Protein AF-A0A955IYN4-F1 (afdb_monomer)

Structure (mmCIF, N/CA/C/O backbone):
data_AF-A0A955IYN4-F1
#
_entry.id   AF-A0A955IYN4-F1
#
loop_
_atom_site.group_PDB
_atom_site.id
_atom_site.type_symbol
_atom_site.label_atom_id
_atom_site.label_alt_id
_atom_site.label_comp_id
_atom_site.label_asym_id
_atom_site.label_entity_id
_atom_site.label_seq_id
_atom_site.pdbx_PDB_ins_code
_atom_site.Cartn_x
_atom_site.Cartn_y
_atom_site.Cartn_z
_atom_site.occupancy
_atom_site.B_iso_or_equiv
_atom_site.auth_seq_id
_atom_site.auth_comp_id
_atom_site.auth_asym_id
_atom_site.auth_atom_id
_atom_site.pdbx_PDB_model_num
ATOM 1 N N . MET A 1 1 ? -45.907 -14.344 51.519 1.00 47.16 1 MET A N 1
ATOM 2 C CA . MET A 1 1 ? -44.642 -13.683 51.905 1.00 47.16 1 MET A CA 1
ATOM 3 C C . MET A 1 1 ? -43.500 -14.680 51.756 1.00 47.16 1 MET A C 1
ATOM 5 O O . MET A 1 1 ? -43.377 -15.581 52.572 1.00 47.16 1 MET A O 1
ATOM 9 N N . ARG A 1 2 ? -42.722 -14.576 50.674 1.00 45.28 2 ARG A N 1
ATOM 10 C CA . ARG A 1 2 ? -41.451 -15.288 50.485 1.00 45.28 2 ARG A CA 1
ATOM 11 C C . ARG A 1 2 ? -40.478 -14.285 49.878 1.00 45.28 2 ARG A C 1
ATOM 13 O O . ARG A 1 2 ? -40.666 -13.837 48.755 1.00 45.28 2 ARG A O 1
ATOM 20 N N . THR A 1 3 ? -39.517 -13.886 50.691 1.00 60.28 3 THR A N 1
ATOM 21 C CA . THR A 1 3 ? -38.393 -13.009 50.387 1.00 60.28 3 THR A CA 1
ATOM 22 C C . THR A 1 3 ? -37.284 -13.849 49.740 1.00 60.28 3 THR A C 1
ATOM 24 O O . THR A 1 3 ? -36.645 -14.652 50.413 1.00 60.28 3 THR A O 1
ATOM 27 N N . GLY A 1 4 ? -37.074 -13.717 48.427 1.00 53.84 4 GLY A N 1
ATOM 28 C CA . GLY A 1 4 ? -35.864 -14.199 47.738 1.00 53.84 4 GLY A CA 1
ATOM 29 C C . GLY A 1 4 ? -34.994 -12.981 47.446 1.00 53.84 4 GLY A C 1
ATOM 30 O O . GLY A 1 4 ? -35.378 -12.155 46.632 1.00 53.84 4 GLY A O 1
ATOM 31 N N . LYS A 1 5 ? -34.036 -12.642 48.314 1.00 62.56 5 LYS A N 1
ATOM 32 C CA . LYS A 1 5 ? -32.637 -13.108 48.325 1.00 62.56 5 LYS A CA 1
ATOM 33 C C . LYS A 1 5 ? -31.939 -12.772 47.002 1.00 62.56 5 LYS A C 1
ATOM 35 O O . LYS A 1 5 ? -32.023 -13.527 46.040 1.00 62.56 5 LYS A O 1
ATOM 40 N N . GLY A 1 6 ? -31.313 -11.595 47.011 1.00 55.12 6 GLY A N 1
ATOM 41 C CA . GLY A 1 6 ? -30.610 -10.978 45.896 1.00 55.12 6 GLY A CA 1
ATOM 42 C C . GLY A 1 6 ? -29.514 -11.862 45.316 1.00 55.12 6 GLY A C 1
ATOM 43 O O . GLY A 1 6 ? -28.709 -12.452 46.037 1.00 55.12 6 GLY A O 1
ATOM 44 N N . MET A 1 7 ? -29.520 -11.928 43.990 1.00 50.22 7 MET A N 1
ATOM 45 C CA . MET A 1 7 ? -28.383 -12.304 43.168 1.00 50.22 7 MET A CA 1
ATOM 46 C C . MET A 1 7 ? -27.779 -11.007 42.638 1.00 50.22 7 MET A C 1
ATOM 48 O O . MET A 1 7 ? -27.933 -10.674 41.468 1.00 50.22 7 MET A O 1
ATOM 52 N N . ASP A 1 8 ? -27.092 -10.276 43.512 1.00 58.12 8 ASP A N 1
ATOM 53 C CA . ASP A 1 8 ? -26.106 -9.295 43.071 1.00 58.12 8 ASP A CA 1
ATOM 54 C C . ASP A 1 8 ? -24.864 -10.107 42.696 1.00 58.12 8 ASP A C 1
ATOM 56 O O . ASP A 1 8 ? -23.923 -10.269 43.473 1.00 58.12 8 ASP A O 1
ATOM 60 N N . ALA A 1 9 ? -24.925 -10.746 41.524 1.00 56.25 9 ALA A N 1
ATOM 61 C CA . ALA A 1 9 ? -23.747 -11.295 40.881 1.00 56.25 9 ALA A CA 1
ATOM 62 C C . ALA A 1 9 ? -22.849 -10.094 40.592 1.00 56.25 9 ALA A C 1
ATOM 64 O O . ALA A 1 9 ? -23.112 -9.341 39.657 1.00 56.25 9 ALA A O 1
ATOM 65 N N . GLY A 1 10 ? -21.866 -9.871 41.468 1.00 52.00 10 GLY A N 1
ATOM 66 C CA . GLY A 1 10 ? -20.858 -8.839 41.299 1.00 52.00 10 GLY A CA 1
ATOM 67 C C . GLY A 1 10 ? -20.312 -8.950 39.889 1.00 52.00 10 GLY A C 1
ATOM 68 O O . GLY A 1 10 ? -19.637 -9.929 39.564 1.00 52.00 10 GLY A O 1
ATOM 69 N N . ALA A 1 11 ? -20.680 -7.981 39.049 1.00 57.09 11 ALA A N 1
ATOM 70 C CA . ALA A 1 11 ? -20.080 -7.824 37.744 1.00 57.09 11 ALA A CA 1
ATOM 71 C C . ALA A 1 11 ? -18.567 -7.849 37.976 1.00 57.09 11 ALA A C 1
ATOM 73 O O . ALA A 1 11 ? -18.113 -7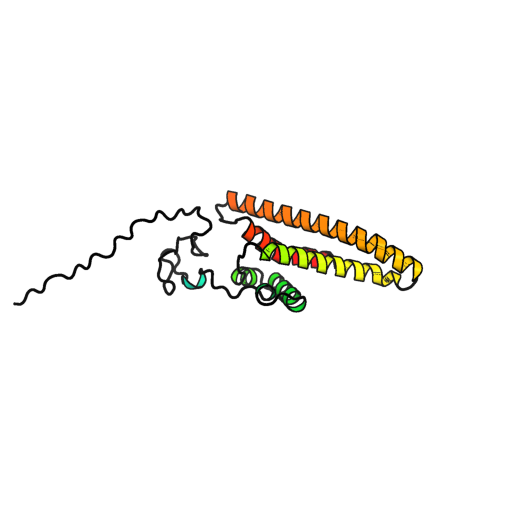.185 38.918 1.00 57.09 11 ALA A O 1
ATOM 74 N N . PRO A 1 12 ? -17.802 -8.648 37.213 1.00 54.34 12 PRO A N 1
ATOM 75 C CA . PRO A 1 12 ? -16.359 -8.612 37.320 1.00 54.34 12 PRO A CA 1
ATOM 76 C C . PRO A 1 12 ? -15.961 -7.147 37.176 1.00 54.34 12 PRO A C 1
ATOM 78 O O . PRO A 1 12 ? -16.193 -6.526 36.141 1.00 54.34 12 PRO A O 1
ATOM 81 N N . THR A 1 13 ? -15.447 -6.564 38.257 1.00 54.94 13 THR A N 1
ATOM 82 C CA . THR A 1 13 ? -14.701 -5.320 38.185 1.00 54.94 13 THR A CA 1
ATOM 83 C C . THR A 1 13 ? -13.549 -5.665 37.271 1.00 54.94 13 THR A C 1
ATOM 85 O O . THR A 1 13 ? -12.632 -6.362 37.707 1.00 54.94 13 THR A O 1
ATOM 88 N N . HIS A 1 14 ? -13.681 -5.312 35.990 1.00 53.94 14 HIS A N 1
ATOM 89 C CA . HIS A 1 14 ? -12.598 -5.357 35.028 1.00 53.94 14 HIS A CA 1
ATOM 90 C C . HIS A 1 14 ? -11.445 -4.670 35.738 1.00 53.94 14 HIS A C 1
ATOM 92 O O . HIS A 1 14 ? -11.491 -3.466 35.985 1.00 53.94 14 HIS A O 1
ATOM 98 N N . THR A 1 15 ? -10.491 -5.469 36.215 1.00 53.06 15 THR A N 1
ATOM 99 C CA . THR A 1 15 ? -9.206 -4.970 36.669 1.00 53.06 15 THR A CA 1
ATOM 100 C C . THR A 1 15 ? -8.765 -4.084 35.527 1.00 53.06 15 THR A C 1
ATOM 102 O O . THR A 1 15 ? -8.653 -4.600 34.418 1.00 53.06 15 THR A O 1
ATOM 105 N N . GLU A 1 16 ? -8.665 -2.775 35.760 1.00 57.28 16 GLU A N 1
ATOM 106 C CA . GLU A 1 16 ? -8.204 -1.802 34.778 1.00 57.28 16 GLU A CA 1
ATOM 107 C C . GLU A 1 16 ? -6.807 -2.242 34.332 1.00 57.28 16 GLU A C 1
ATOM 109 O O . GLU A 1 16 ? -5.788 -1.798 34.860 1.00 57.28 16 GLU A O 1
ATOM 114 N N . ALA A 1 17 ? -6.737 -3.174 33.384 1.00 62.12 17 ALA A N 1
ATOM 115 C CA . ALA A 1 17 ? -5.607 -3.302 32.509 1.00 62.12 17 ALA A CA 1
ATOM 116 C C . ALA A 1 17 ? -5.529 -1.918 31.884 1.00 62.12 17 ALA A C 1
ATOM 118 O O . ALA A 1 17 ? -6.425 -1.503 31.150 1.00 62.12 17 ALA A O 1
ATOM 119 N N . SER A 1 18 ? -4.552 -1.131 32.327 1.00 68.25 18 SER A N 1
ATOM 120 C CA . SER A 1 18 ? -4.360 0.223 31.846 1.00 68.25 18 SER A CA 1
ATOM 121 C C . SER A 1 18 ? -3.939 0.106 30.389 1.00 68.25 18 SER A C 1
ATOM 123 O O . SER A 1 18 ? -2.749 0.011 30.087 1.00 68.25 18 SER A O 1
ATOM 125 N N . PHE A 1 19 ? -4.919 0.026 29.496 1.00 77.31 19 PHE A N 1
ATOM 126 C CA . PHE A 1 19 ? -4.699 0.061 28.067 1.00 77.31 19 PHE A CA 1
ATOM 127 C C . PHE A 1 19 ? -4.010 1.378 27.774 1.00 77.31 19 PHE A C 1
ATOM 129 O O . PHE A 1 19 ? -4.588 2.445 27.985 1.00 77.31 19 PHE A O 1
ATOM 136 N N . ASP A 1 20 ? -2.746 1.314 27.359 1.00 78.69 20 ASP A N 1
ATOM 137 C CA . ASP A 1 20 ? -2.051 2.506 26.921 1.00 78.69 20 ASP A CA 1
ATOM 138 C C . ASP A 1 20 ? -2.659 2.893 25.566 1.00 78.69 20 ASP A C 1
ATOM 140 O O . ASP A 1 20 ? -2.485 2.173 24.576 1.00 78.69 20 ASP A O 1
ATOM 144 N N . PRO A 1 21 ? -3.350 4.042 25.451 1.00 71.56 21 PRO A N 1
ATOM 145 C CA . PRO A 1 21 ? -3.790 4.547 24.159 1.00 71.56 21 PRO A CA 1
ATOM 146 C C . PRO A 1 21 ? -2.603 4.962 23.270 1.00 71.56 21 PRO A C 1
ATOM 148 O O . PRO A 1 21 ? -2.787 5.614 22.252 1.00 71.56 21 PRO A O 1
ATOM 151 N N . ARG A 1 22 ? -1.359 4.674 23.633 1.00 77.12 22 ARG A N 1
ATOM 152 C CA . ARG A 1 22 ? -0.188 4.843 22.771 1.00 77.12 22 ARG A CA 1
ATOM 153 C C . ARG A 1 22 ? 0.361 3.509 22.284 1.00 77.12 22 ARG A C 1
ATOM 155 O O . ARG A 1 22 ? 1.202 3.536 21.388 1.00 77.12 22 ARG A O 1
ATOM 162 N N . ASP A 1 23 ? -0.111 2.387 22.826 1.00 84.44 23 ASP A N 1
ATOM 163 C CA . ASP A 1 23 ? 0.270 1.069 22.337 1.00 84.44 23 ASP A CA 1
ATOM 164 C C . ASP A 1 23 ? -0.285 0.888 20.904 1.00 84.44 23 ASP A C 1
ATOM 166 O O . ASP A 1 23 ? -1.484 1.100 20.668 1.00 84.44 23 ASP A O 1
ATOM 170 N N . PRO A 1 24 ? 0.582 0.596 19.911 1.00 79.12 24 PRO A N 1
ATOM 171 C CA . PRO A 1 24 ? 0.175 0.375 18.525 1.00 79.12 24 PRO A CA 1
ATOM 172 C C . PRO A 1 24 ? -0.754 -0.829 18.342 1.00 79.12 24 PRO A C 1
ATOM 174 O O . PRO A 1 24 ? -1.456 -0.881 17.333 1.00 79.12 24 PRO A O 1
ATOM 177 N N . TYR A 1 25 ? -0.772 -1.771 19.286 1.00 83.69 25 TYR A N 1
ATOM 178 C CA . TYR A 1 25 ? -1.618 -2.960 19.213 1.00 83.69 25 TYR A CA 1
ATOM 179 C C . TYR A 1 25 ? -3.008 -2.749 19.818 1.00 83.69 25 TYR A C 1
ATOM 181 O O . TYR A 1 25 ? -3.896 -3.557 19.550 1.00 83.69 25 TYR A O 1
ATOM 189 N N . THR A 1 26 ? -3.219 -1.638 20.538 1.00 89.62 26 THR A N 1
ATOM 190 C CA . THR A 1 26 ? -4.517 -1.271 21.111 1.00 89.62 26 THR A CA 1
ATOM 191 C C . THR A 1 26 ? -5.555 -1.084 20.008 1.00 89.62 26 THR A C 1
ATOM 193 O O . THR A 1 26 ? -5.481 -0.122 19.233 1.00 89.62 26 THR A O 1
ATOM 196 N N . LEU A 1 27 ? -6.562 -1.960 19.951 1.00 89.75 27 LEU A N 1
ATOM 197 C CA . LEU A 1 27 ? -7.652 -1.836 18.979 1.00 89.75 27 LEU A CA 1
ATOM 198 C C . LEU A 1 27 ? -8.487 -0.581 19.244 1.00 89.75 27 LEU A C 1
ATOM 200 O O . LEU A 1 27 ? -9.057 -0.391 20.321 1.00 89.75 27 LEU A O 1
ATOM 204 N N . LEU A 1 28 ? -8.612 0.258 18.216 1.00 92.06 28 LEU A N 1
ATOM 205 C CA . LEU A 1 28 ? -9.418 1.471 18.256 1.00 92.06 28 LEU A CA 1
ATOM 206 C C . LEU A 1 28 ? -10.563 1.433 17.254 1.00 92.06 28 LEU A C 1
ATOM 208 O O . LEU A 1 28 ? -10.437 0.909 16.150 1.00 92.06 28 LEU A O 1
ATOM 212 N N . CYS A 1 29 ? -11.649 2.120 17.592 1.00 91.38 29 CYS A N 1
ATOM 213 C CA . CYS A 1 29 ? -12.668 2.492 16.631 1.00 91.38 29 CYS A CA 1
ATOM 214 C C . CYS A 1 29 ? -12.057 3.398 15.558 1.00 91.38 29 CYS A C 1
ATOM 216 O O . CYS A 1 29 ? -11.578 4.494 15.843 1.00 91.38 29 CYS A O 1
ATOM 218 N N . GLU A 1 30 ? -12.152 2.990 14.300 1.00 89.38 30 GLU A N 1
ATOM 219 C CA . GLU A 1 30 ? -11.539 3.708 13.176 1.00 89.38 30 GLU A CA 1
ATOM 220 C C . GLU A 1 30 ? -12.188 5.070 12.889 1.00 89.38 30 GLU A C 1
ATOM 222 O O . GLU A 1 30 ? -11.625 5.889 12.167 1.00 89.38 30 GLU A O 1
ATOM 227 N N . ARG A 1 31 ? -13.392 5.314 13.426 1.00 88.62 31 ARG A N 1
ATOM 228 C CA . ARG A 1 31 ? -14.122 6.572 13.227 1.00 88.62 31 ARG A CA 1
ATOM 229 C C . ARG A 1 31 ? -13.773 7.627 14.271 1.00 88.62 31 ARG A C 1
ATOM 231 O O . ARG A 1 31 ? -13.568 8.780 13.906 1.00 88.62 31 ARG A O 1
ATOM 238 N N . CYS A 1 32 ? -13.767 7.260 15.552 1.00 90.81 32 CYS A N 1
ATOM 239 C CA . CYS A 1 32 ? -13.583 8.210 16.656 1.00 90.81 32 CYS A CA 1
ATOM 240 C C . CYS A 1 32 ? -12.309 7.987 17.481 1.00 90.81 32 CYS A C 1
ATOM 242 O O . CYS A 1 32 ? -11.977 8.837 18.299 1.00 90.81 32 CYS A O 1
ATOM 244 N N . GLY A 1 33 ? -11.592 6.877 17.286 1.00 89.50 33 GLY A N 1
ATOM 245 C CA . GLY A 1 33 ? -10.379 6.549 18.037 1.00 89.50 33 GLY A CA 1
ATOM 246 C C . GLY A 1 33 ? -10.617 6.003 19.450 1.00 89.50 33 GLY A C 1
ATOM 247 O O . GLY A 1 33 ? -9.662 5.919 20.216 1.00 89.50 33 GLY A O 1
ATOM 248 N N . TYR A 1 34 ? -11.856 5.647 19.809 1.00 90.75 34 TYR A N 1
ATOM 249 C CA . TYR A 1 34 ? -12.178 5.030 21.103 1.00 90.75 34 TYR A CA 1
ATOM 250 C C . TYR A 1 34 ? -11.556 3.635 21.226 1.00 90.75 34 TYR A C 1
ATOM 252 O O . TYR A 1 34 ? -11.564 2.894 20.247 1.00 90.75 34 TYR A O 1
ATOM 260 N N . VAL A 1 35 ? -11.054 3.263 22.405 1.00 92.75 35 VAL A N 1
ATOM 261 C CA . VAL A 1 35 ? -10.502 1.921 22.653 1.00 92.75 35 VAL A CA 1
ATOM 262 C C . VAL A 1 35 ? -11.642 0.906 22.645 1.00 92.75 35 VAL A C 1
ATOM 264 O O . VAL A 1 35 ? -12.583 1.022 23.421 1.00 92.75 35 VAL A O 1
ATOM 267 N N . ILE A 1 36 ? -11.581 -0.062 21.734 1.00 93.81 36 ILE A N 1
ATOM 268 C CA . ILE A 1 36 ? -12.620 -1.091 21.557 1.00 93.81 36 ILE A CA 1
ATOM 269 C C . ILE A 1 36 ? -12.157 -2.474 22.020 1.00 93.81 36 ILE A C 1
ATOM 271 O O . ILE A 1 36 ? -12.815 -3.474 21.737 1.00 93.81 36 ILE A O 1
ATOM 275 N N . GLU A 1 37 ? -11.020 -2.543 22.707 1.00 90.12 37 GLU A N 1
ATOM 276 C CA . GLU A 1 37 ? -10.558 -3.774 23.336 1.00 90.12 37 GLU A CA 1
ATOM 277 C C . GLU A 1 37 ? -11.549 -4.227 24.405 1.00 90.12 37 GLU A C 1
ATOM 279 O O . GLU A 1 37 ? -12.151 -3.412 25.097 1.00 90.12 37 GLU A O 1
ATOM 284 N N . GLU A 1 38 ? -11.765 -5.541 24.474 1.00 89.75 38 GLU A N 1
ATOM 285 C CA . GLU A 1 38 ? -12.715 -6.205 25.383 1.00 89.75 38 GLU A CA 1
ATOM 286 C C . GLU A 1 38 ? -14.206 -5.890 25.177 1.00 89.75 38 GLU A C 1
ATOM 288 O O . GLU A 1 38 ? -15.051 -6.548 25.785 1.00 89.75 38 GLU A O 1
ATOM 293 N N . LEU A 1 39 ? -14.562 -4.951 24.297 1.00 91.94 39 LEU A N 1
ATOM 294 C CA . LEU A 1 39 ? -15.957 -4.735 23.932 1.00 91.94 39 LEU A CA 1
ATOM 295 C C . LEU A 1 39 ? -16.503 -5.906 23.105 1.00 91.94 39 LEU A C 1
ATOM 297 O O . LEU A 1 39 ? -15.777 -6.590 22.376 1.00 91.94 39 LEU A O 1
ATOM 301 N N . ASP A 1 40 ? -17.818 -6.101 23.190 1.00 94.38 40 ASP A N 1
ATOM 302 C CA . ASP A 1 40 ? -18.521 -7.065 22.352 1.00 94.38 40 ASP A CA 1
ATOM 303 C C . ASP A 1 40 ? -18.298 -6.740 20.865 1.00 94.38 40 ASP A C 1
ATOM 305 O O . ASP A 1 40 ? -18.612 -5.645 20.394 1.00 94.38 40 ASP A O 1
ATOM 309 N N . ARG A 1 41 ? -17.757 -7.702 20.111 1.00 91.94 41 ARG A N 1
ATOM 310 C CA . ARG A 1 41 ? -17.415 -7.532 18.691 1.00 91.94 41 ARG A CA 1
ATOM 311 C C . ARG A 1 41 ? -18.642 -7.287 17.820 1.00 91.94 41 ARG A C 1
ATOM 313 O O . ARG A 1 41 ? -18.519 -6.646 16.777 1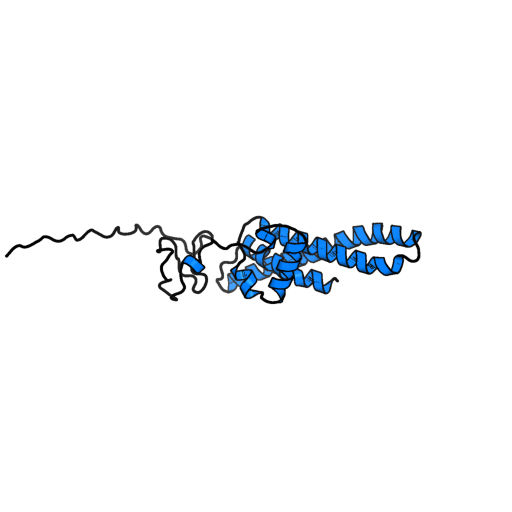.00 91.94 41 ARG A O 1
ATOM 320 N N . GLU A 1 42 ? -19.801 -7.787 18.239 1.00 95.00 42 GLU A N 1
ATOM 321 C CA . GLU A 1 42 ? -21.078 -7.578 17.550 1.00 95.00 42 GLU A CA 1
ATOM 322 C C . GLU A 1 42 ? -21.771 -6.277 17.994 1.00 95.00 42 GLU A C 1
ATOM 324 O O . GLU A 1 42 ? -22.742 -5.840 17.374 1.00 95.00 42 GLU A O 1
ATOM 329 N N . GLY A 1 43 ? -21.243 -5.625 19.033 1.00 95.75 43 GLY A N 1
ATOM 330 C CA . GLY A 1 43 ? -21.757 -4.381 19.581 1.00 95.75 43 GLY A CA 1
ATOM 331 C C . GLY A 1 43 ? -21.443 -3.137 18.745 1.00 95.75 43 GLY A C 1
ATOM 332 O O . GLY A 1 43 ? -20.775 -3.161 17.705 1.00 95.75 43 GLY A O 1
ATOM 333 N N . VAL A 1 44 ? -21.927 -1.998 19.241 1.00 97.44 44 VAL A N 1
ATOM 334 C CA . VAL A 1 44 ? -21.644 -0.664 18.695 1.00 97.44 44 VAL A CA 1
ATOM 335 C C . VAL A 1 44 ? -20.644 0.076 19.579 1.00 97.44 44 VAL A C 1
ATOM 337 O O . VAL A 1 44 ? -20.641 -0.061 20.799 1.00 97.44 44 VAL A O 1
ATOM 340 N N . CYS A 1 45 ? -19.804 0.900 18.960 1.00 96.25 45 CYS A N 1
ATOM 341 C CA . CYS A 1 45 ? -18.889 1.791 19.655 1.00 96.25 45 CYS A CA 1
ATOM 342 C C . CYS A 1 45 ? -19.689 2.793 20.511 1.00 96.25 45 CYS A C 1
ATOM 344 O O . CYS A 1 45 ? -20.539 3.497 19.955 1.00 96.25 45 CYS A O 1
ATOM 346 N N . PRO A 1 46 ? -19.397 2.924 21.817 1.00 95.88 46 PRO A N 1
ATOM 347 C CA . PRO A 1 46 ? -20.178 3.768 22.725 1.00 95.88 46 PRO A CA 1
ATOM 348 C C . PRO A 1 46 ? -20.072 5.269 22.411 1.00 95.88 46 PRO A C 1
ATOM 350 O O . PRO A 1 46 ? -20.997 6.016 22.706 1.00 95.88 46 PRO A O 1
ATOM 353 N N . GLU A 1 47 ? -18.987 5.708 21.767 1.00 95.44 47 GLU A N 1
ATOM 354 C CA . GLU A 1 47 ? -18.769 7.123 21.431 1.00 95.44 47 GLU A CA 1
ATOM 355 C C . GLU A 1 47 ? -19.473 7.562 20.142 1.00 95.44 47 GLU A C 1
ATOM 357 O O . GLU A 1 47 ? -20.007 8.663 20.049 1.00 95.44 47 GLU A O 1
ATOM 362 N N . CYS A 1 48 ? -19.445 6.726 19.099 1.00 96.38 48 CYS A N 1
ATOM 363 C CA . CYS A 1 48 ? -19.871 7.144 17.755 1.00 96.38 48 CYS A CA 1
ATOM 364 C C . CYS A 1 48 ? -20.924 6.245 17.100 1.00 96.38 48 CYS A C 1
ATOM 366 O O . CYS A 1 48 ? -21.337 6.521 15.970 1.00 96.38 48 CYS A O 1
ATOM 368 N N . GLY A 1 49 ? -21.313 5.151 17.760 1.00 96.31 49 GLY A N 1
ATOM 369 C CA . GLY A 1 49 ? -22.305 4.194 17.274 1.00 96.31 49 GLY A CA 1
ATOM 370 C C . GLY A 1 49 ? -21.863 3.312 16.098 1.00 96.31 49 GLY A C 1
ATOM 371 O O . GLY A 1 49 ? -22.677 2.537 15.608 1.00 96.31 49 GLY A O 1
ATOM 372 N N . LYS A 1 50 ? -20.609 3.404 15.616 1.00 94.12 50 LYS A N 1
ATOM 373 C CA . LYS A 1 50 ? -20.085 2.509 14.558 1.00 94.12 50 LYS A CA 1
ATOM 374 C C . LYS A 1 50 ? -20.036 1.069 15.079 1.00 94.12 50 LYS A C 1
ATOM 376 O O . LYS A 1 50 ? -19.607 0.865 16.211 1.00 94.12 50 LYS A O 1
ATOM 381 N N . LEU A 1 51 ? -20.425 0.085 14.269 1.00 94.94 51 LEU A N 1
ATOM 382 C CA . LEU A 1 51 ? -20.291 -1.329 14.635 1.00 94.94 51 LEU A CA 1
ATOM 383 C C . LEU A 1 51 ? -18.820 -1.677 14.895 1.00 94.94 51 LEU A C 1
ATOM 385 O O . LEU A 1 51 ? -17.934 -1.310 14.118 1.00 94.94 51 LEU A O 1
ATOM 389 N N . ILE A 1 52 ? -18.555 -2.393 15.985 1.00 94.50 52 ILE A N 1
ATOM 390 C CA . ILE A 1 52 ? -17.191 -2.753 16.388 1.00 94.50 52 ILE A CA 1
ATOM 391 C C . ILE A 1 52 ? -16.579 -3.720 15.378 1.00 94.50 52 ILE A C 1
ATOM 393 O O . ILE A 1 52 ? -15.425 -3.534 14.996 1.00 94.50 52 ILE A O 1
ATOM 397 N N . ALA A 1 53 ? -17.369 -4.654 14.841 1.00 92.12 53 ALA A N 1
ATOM 398 C CA . ALA A 1 53 ? -16.970 -5.554 13.760 1.00 92.12 53 ALA A CA 1
ATOM 399 C C . ALA A 1 53 ? -16.325 -4.825 12.564 1.00 92.12 53 ALA A C 1
ATOM 401 O O . ALA A 1 53 ? -15.346 -5.314 12.006 1.00 92.12 53 ALA A O 1
ATOM 402 N N . GLU A 1 54 ? -16.801 -3.626 12.210 1.00 89.88 54 GLU A N 1
ATOM 403 C CA . GLU A 1 54 ? -16.242 -2.823 11.112 1.00 89.88 54 GLU A CA 1
ATOM 404 C C . GLU A 1 54 ? -14.891 -2.168 11.437 1.00 89.88 54 GLU A C 1
ATOM 406 O O . GLU A 1 54 ? -14.249 -1.638 10.537 1.00 89.88 54 GLU A O 1
ATOM 411 N N . SER A 1 55 ? -14.490 -2.136 12.710 1.00 89.00 55 SER A N 1
ATOM 412 C CA . SER A 1 55 ? -13.191 -1.615 13.162 1.00 89.00 55 SER A CA 1
ATOM 413 C C . SER A 1 55 ? -12.219 -2.729 13.567 1.00 89.00 55 SER A C 1
ATOM 415 O O . SER A 1 55 ? -11.120 -2.455 14.042 1.00 89.00 55 SER A O 1
ATOM 417 N N . THR A 1 56 ? -12.621 -3.996 13.416 1.00 86.31 56 THR A N 1
ATOM 418 C CA . THR A 1 56 ? -11.751 -5.139 13.713 1.00 86.31 56 THR A CA 1
ATOM 419 C C . THR A 1 56 ? -10.813 -5.438 12.537 1.00 86.31 56 THR A C 1
ATOM 421 O O . THR A 1 56 ? -11.181 -5.234 11.37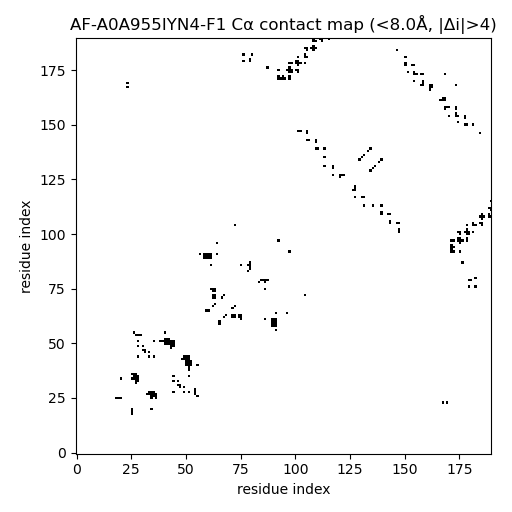8 1.00 86.31 56 THR A O 1
ATOM 424 N N . PRO A 1 57 ? -9.610 -5.985 12.794 1.00 80.19 57 PRO A N 1
ATOM 425 C CA . PRO A 1 57 ? -8.604 -6.246 11.760 1.00 80.19 57 PRO A CA 1
ATOM 426 C C . PRO A 1 57 ? -8.977 -7.377 10.785 1.00 80.19 57 PRO A C 1
ATOM 428 O O . PRO A 1 57 ? -8.191 -7.688 9.893 1.00 80.19 57 PRO A O 1
ATOM 431 N N . ASN A 1 58 ? -10.161 -7.992 10.909 1.00 86.19 58 ASN A N 1
ATOM 432 C CA . ASN A 1 58 ? -10.627 -9.065 10.028 1.00 86.19 58 ASN A CA 1
ATOM 433 C C . ASN A 1 58 ? -11.143 -8.524 8.682 1.00 86.19 58 ASN A C 1
ATOM 435 O O . ASN A 1 58 ? -12.285 -8.747 8.274 1.00 86.19 58 ASN A O 1
ATOM 439 N N . ARG A 1 59 ? -10.294 -7.755 8.004 1.00 87.44 59 ARG A N 1
ATOM 440 C CA . ARG A 1 59 ? -10.549 -7.225 6.669 1.00 87.44 59 ARG A CA 1
ATOM 441 C C . ARG A 1 59 ? -10.101 -8.257 5.637 1.00 87.44 59 ARG A C 1
ATOM 443 O O . ARG A 1 59 ? -9.100 -8.931 5.852 1.00 87.44 59 ARG A O 1
ATOM 450 N N . PRO A 1 60 ? -10.771 -8.357 4.480 1.00 92.19 60 PRO A N 1
ATOM 451 C CA . PRO A 1 60 ? -10.371 -9.301 3.443 1.00 92.19 60 PRO A CA 1
ATOM 452 C C . PRO A 1 60 ? -9.047 -8.923 2.751 1.00 92.19 60 PRO A C 1
ATOM 454 O O . PRO A 1 60 ? -8.504 -9.741 2.017 1.00 92.19 60 PRO A O 1
ATOM 457 N N . GLY A 1 61 ? -8.529 -7.702 2.926 1.00 93.19 61 GLY A N 1
ATOM 458 C CA . GLY A 1 61 ? -7.339 -7.212 2.222 1.00 93.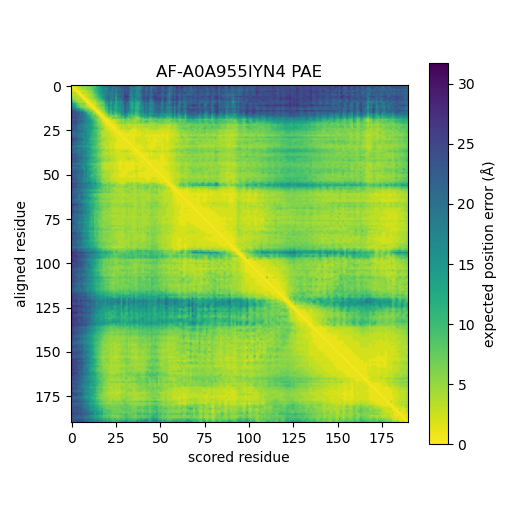19 61 GLY A CA 1
ATOM 459 C C . GLY A 1 61 ? -7.645 -6.720 0.812 1.00 93.19 61 GLY A C 1
ATOM 460 O O . GLY A 1 61 ? -8.716 -6.978 0.253 1.00 93.19 61 GLY A O 1
ATOM 461 N N . THR A 1 62 ? -6.694 -6.011 0.204 1.00 94.44 62 THR A N 1
ATOM 462 C CA . THR A 1 62 ? -6.802 -5.649 -1.214 1.00 94.44 62 THR A CA 1
ATOM 463 C C . THR A 1 62 ? -6.628 -6.883 -2.101 1.00 94.44 62 THR A C 1
ATOM 465 O O . THR A 1 62 ? -6.115 -7.921 -1.682 1.00 94.44 62 THR A O 1
ATOM 468 N N . ARG A 1 63 ? -7.042 -6.798 -3.371 1.00 95.06 63 ARG A N 1
ATOM 469 C CA . ARG A 1 63 ? -6.917 -7.938 -4.299 1.00 95.06 63 ARG A CA 1
ATOM 470 C C . ARG A 1 63 ? -5.474 -8.403 -4.477 1.00 95.06 63 ARG A C 1
ATOM 472 O O . ARG A 1 63 ? -5.261 -9.592 -4.684 1.00 95.06 63 ARG A O 1
ATOM 479 N N . TRP A 1 64 ? -4.516 -7.478 -4.433 1.00 93.62 64 TRP A N 1
ATOM 480 C CA . TRP A 1 64 ? -3.097 -7.818 -4.446 1.00 93.62 64 TRP A CA 1
ATOM 481 C C . TRP A 1 64 ? -2.693 -8.582 -3.182 1.00 93.62 64 TRP A C 1
ATOM 483 O O . TRP A 1 64 ? -2.060 -9.621 -3.301 1.00 93.62 64 TRP A O 1
ATOM 493 N N . GLN A 1 65 ? -3.121 -8.133 -1.996 1.00 93.06 65 GLN A N 1
ATOM 494 C CA . GLN A 1 65 ? -2.820 -8.814 -0.728 1.00 93.06 65 GLN A CA 1
ATOM 495 C C . GLN A 1 65 ? -3.407 -10.230 -0.664 1.00 93.06 65 GLN A C 1
ATOM 497 O O . GLN A 1 65 ? -2.769 -11.138 -0.147 1.00 93.06 65 GLN A O 1
ATOM 502 N N . GLN A 1 66 ? -4.604 -10.433 -1.221 1.00 94.50 66 GLN A N 1
ATOM 503 C CA . GLN A 1 66 ? -5.251 -11.749 -1.259 1.00 94.50 66 GLN A CA 1
ATOM 504 C C . GLN A 1 66 ? -4.576 -12.726 -2.229 1.00 94.50 66 GLN A C 1
ATOM 506 O O . GLN A 1 66 ? -4.567 -13.930 -1.990 1.00 94.50 66 GLN A O 1
ATOM 511 N N . ASN A 1 67 ? -4.085 -12.229 -3.367 1.00 94.69 67 ASN A N 1
ATOM 512 C CA . ASN A 1 67 ? -3.474 -13.050 -4.408 1.00 94.69 67 ASN A CA 1
ATOM 513 C C . ASN A 1 67 ? -2.462 -12.211 -5.208 1.00 94.69 67 ASN A C 1
ATOM 515 O O . ASN A 1 67 ? -2.852 -11.597 -6.213 1.00 94.69 67 ASN A O 1
ATOM 519 N N . PRO A 1 68 ? -1.191 -12.137 -4.771 1.00 92.44 68 PRO A N 1
ATOM 520 C CA . PRO A 1 68 ? -0.169 -11.323 -5.423 1.00 92.44 68 PRO A CA 1
ATOM 521 C C . PRO A 1 68 ? 0.062 -11.754 -6.879 1.00 92.44 68 PRO A C 1
ATOM 523 O O . PRO A 1 68 ? 0.328 -12.915 -7.174 1.00 92.44 68 PRO A O 1
ATOM 526 N N . GLY A 1 69 ? -0.051 -10.815 -7.818 1.00 92.06 69 GLY A N 1
ATOM 527 C CA . GLY A 1 69 ? 0.161 -11.059 -9.245 1.00 92.06 69 GLY A CA 1
ATOM 528 C C . GLY A 1 69 ? -0.164 -9.846 -10.121 1.00 92.06 69 GLY A C 1
ATOM 529 O O . GLY A 1 69 ? -0.919 -8.960 -9.734 1.00 92.06 69 GLY A O 1
ATOM 530 N N . VAL A 1 70 ? 0.377 -9.781 -11.340 1.00 89.88 70 VAL A N 1
ATOM 531 C CA . VAL A 1 70 ? 0.259 -8.582 -12.205 1.00 89.88 70 VAL A CA 1
ATOM 532 C C . VAL A 1 70 ? -1.202 -8.164 -12.432 1.00 89.88 70 VAL A C 1
ATOM 534 O O . VAL A 1 70 ? -1.550 -6.988 -12.359 1.00 89.88 70 VAL A O 1
ATOM 537 N N . ARG A 1 71 ? -2.112 -9.127 -12.637 1.00 94.75 71 ARG A N 1
ATOM 538 C CA . ARG A 1 71 ? -3.543 -8.836 -12.831 1.00 94.75 71 ARG A CA 1
ATOM 539 C C . ARG A 1 71 ? -4.212 -8.273 -11.573 1.00 94.75 71 ARG A C 1
ATOM 541 O O . ARG A 1 71 ? -5.101 -7.426 -11.689 1.00 94.75 71 ARG A O 1
ATOM 548 N N . SER A 1 72 ? -3.854 -8.764 -10.387 1.00 94.06 72 SER A N 1
ATOM 549 C CA . SER A 1 72 ? -4.395 -8.254 -9.123 1.00 94.06 72 SER A CA 1
ATOM 550 C C . SER A 1 72 ? -3.767 -6.911 -8.748 1.00 94.06 72 SER A C 1
ATOM 552 O O . SER A 1 72 ? -4.480 -6.071 -8.200 1.00 94.06 72 SER A O 1
ATOM 554 N N . LEU A 1 73 ? -2.512 -6.661 -9.143 1.00 91.00 73 LEU A N 1
ATOM 555 C CA . LEU A 1 73 ? -1.838 -5.366 -9.034 1.00 91.00 73 LEU A CA 1
ATOM 556 C C . LEU A 1 73 ? -2.583 -4.302 -9.834 1.00 91.00 73 LEU A C 1
ATOM 558 O O . LEU A 1 73 ? -3.093 -3.351 -9.255 1.00 91.00 73 LEU A O 1
ATOM 562 N N . LEU A 1 74 ? -2.757 -4.522 -11.141 1.00 92.06 74 LEU A N 1
ATOM 563 C 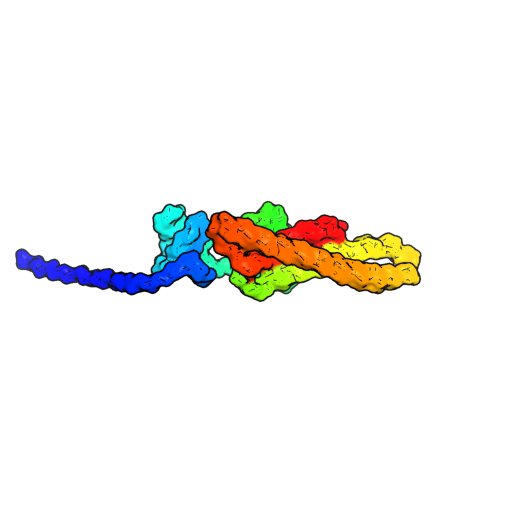CA . LEU A 1 74 ? -3.459 -3.588 -12.030 1.00 92.06 74 LEU A CA 1
ATOM 564 C C . LEU A 1 74 ? -4.902 -3.328 -11.575 1.00 92.06 74 LEU A C 1
ATOM 566 O O . LEU A 1 74 ? -5.407 -2.211 -11.667 1.00 92.06 74 LEU A O 1
ATOM 570 N N . ARG A 1 75 ? -5.583 -4.353 -11.047 1.00 95.38 75 ARG A N 1
ATOM 571 C CA . ARG A 1 75 ? -6.922 -4.190 -10.462 1.00 95.38 75 ARG A CA 1
ATOM 572 C C . ARG A 1 75 ? -6.900 -3.376 -9.173 1.00 95.38 75 ARG A C 1
ATOM 574 O O . ARG A 1 75 ? -7.812 -2.581 -8.973 1.00 95.38 75 ARG A O 1
ATOM 581 N N . THR A 1 76 ? -5.911 -3.592 -8.311 1.00 93.62 76 THR A N 1
ATOM 582 C CA . THR A 1 76 ? -5.728 -2.808 -7.083 1.00 93.62 76 THR A CA 1
ATOM 583 C C . THR A 1 76 ? -5.447 -1.355 -7.440 1.00 93.62 76 THR A C 1
ATOM 585 O O . THR A 1 76 ? -6.165 -0.488 -6.972 1.00 93.62 76 THR A O 1
ATOM 588 N N . TRP A 1 77 ? -4.530 -1.094 -8.371 1.00 92.81 77 TRP A N 1
ATOM 589 C CA . TRP A 1 77 ? -4.247 0.233 -8.924 1.00 92.81 77 TRP A CA 1
ATOM 590 C C . TRP A 1 77 ? -5.494 0.942 -9.442 1.00 92.81 77 TRP A C 1
ATOM 592 O O . TRP A 1 77 ? -5.798 2.059 -9.029 1.00 92.81 77 TRP A O 1
ATOM 602 N N . TRP A 1 78 ? -6.260 0.270 -10.301 1.00 95.19 78 TRP A N 1
ATOM 603 C CA . TRP A 1 78 ? -7.506 0.813 -10.829 1.00 95.19 78 TRP A CA 1
ATOM 604 C C . TRP A 1 78 ? -8.501 1.184 -9.722 1.00 95.19 78 TRP A C 1
ATOM 606 O O . TRP A 1 78 ? -9.117 2.249 -9.766 1.00 95.19 78 TRP A O 1
ATOM 616 N N . MET A 1 79 ? -8.646 0.316 -8.716 1.00 94.69 79 MET A N 1
ATOM 617 C CA . MET A 1 79 ? -9.516 0.559 -7.566 1.00 94.69 79 MET A CA 1
ATOM 618 C C . MET A 1 79 ? -9.005 1.703 -6.688 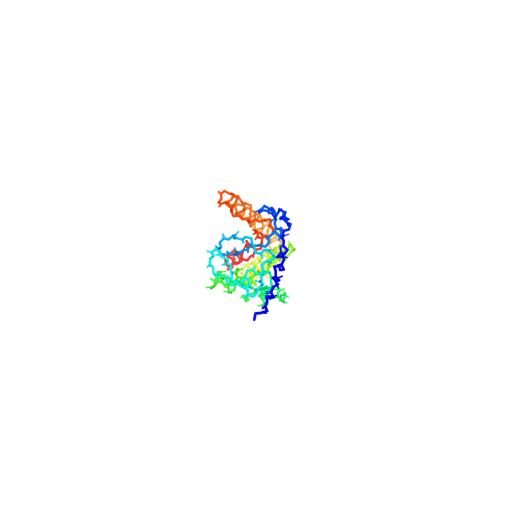1.00 94.69 79 MET A C 1
ATOM 620 O O . MET A 1 79 ? -9.813 2.544 -6.307 1.00 94.69 79 MET A O 1
ATOM 624 N N . THR A 1 80 ? -7.698 1.793 -6.431 1.00 93.00 80 THR A N 1
ATOM 625 C CA . THR A 1 80 ? -7.090 2.893 -5.672 1.00 93.00 80 THR A CA 1
ATOM 626 C C . THR A 1 80 ? -7.354 4.236 -6.347 1.00 93.00 80 THR A C 1
ATOM 628 O O . THR A 1 80 ? -7.712 5.198 -5.678 1.00 93.00 80 THR A O 1
ATOM 631 N N . LEU A 1 81 ? -7.244 4.301 -7.676 1.00 91.88 81 LEU A N 1
ATOM 632 C CA . LEU A 1 81 ? -7.460 5.535 -8.438 1.00 91.88 81 LEU A CA 1
ATOM 633 C C . LEU A 1 81 ? -8.932 5.950 -8.489 1.00 91.88 81 LEU A C 1
ATOM 635 O O . LEU A 1 81 ? -9.253 7.129 -8.378 1.00 91.88 81 LEU A O 1
ATOM 639 N N . ARG A 1 82 ? -9.841 4.986 -8.677 1.00 95.81 82 ARG A N 1
ATOM 640 C CA . ARG A 1 82 ? -11.286 5.247 -8.789 1.00 95.81 82 ARG A CA 1
ATOM 641 C C . ARG A 1 82 ? -11.956 5.455 -7.431 1.00 95.81 82 ARG A C 1
ATOM 643 O O . ARG A 1 82 ? -12.894 6.241 -7.323 1.00 95.81 82 ARG A O 1
ATOM 650 N N . HIS A 1 83 ? -11.512 4.721 -6.416 1.00 95.25 83 HIS A N 1
ATOM 651 C CA . HIS A 1 83 ? -12.137 4.621 -5.099 1.00 95.25 83 HIS A CA 1
ATOM 652 C C . HIS A 1 83 ? -11.064 4.494 -3.998 1.00 95.25 83 HIS A C 1
ATOM 654 O O . HIS A 1 83 ? -10.946 3.435 -3.368 1.00 95.25 83 HIS A O 1
ATOM 660 N N . PRO A 1 84 ? -10.278 5.559 -3.742 1.00 91.81 84 PRO A N 1
ATOM 661 C CA . PRO A 1 84 ? -9.158 5.505 -2.802 1.00 91.81 84 PRO A CA 1
ATOM 662 C C . PRO A 1 84 ? -9.610 5.169 -1.378 1.00 91.81 84 PRO A C 1
ATOM 664 O O . PRO A 1 84 ? -9.040 4.278 -0.755 1.00 91.81 84 PRO A O 1
ATOM 667 N N . THR A 1 85 ? -10.683 5.802 -0.896 1.00 91.44 85 THR A N 1
ATOM 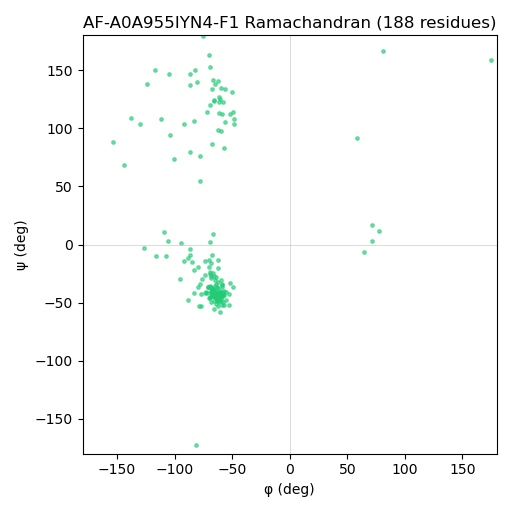668 C CA . THR A 1 85 ? -11.246 5.559 0.445 1.00 91.44 85 THR A CA 1
ATOM 669 C C . THR A 1 85 ? -11.645 4.100 0.627 1.00 91.44 85 THR A C 1
ATOM 671 O O . THR A 1 85 ? -11.135 3.428 1.513 1.00 91.44 85 THR A O 1
ATOM 674 N N . ARG A 1 86 ? -12.444 3.563 -0.302 1.00 92.50 86 ARG A N 1
ATOM 675 C CA . ARG A 1 86 ? -12.871 2.159 -0.269 1.00 92.50 86 ARG A CA 1
ATOM 676 C C . ARG A 1 86 ? -11.693 1.186 -0.304 1.00 92.50 86 ARG A C 1
ATOM 678 O O . ARG A 1 86 ? -11.764 0.120 0.294 1.00 92.50 86 ARG A O 1
ATOM 685 N N . THR A 1 87 ? -10.627 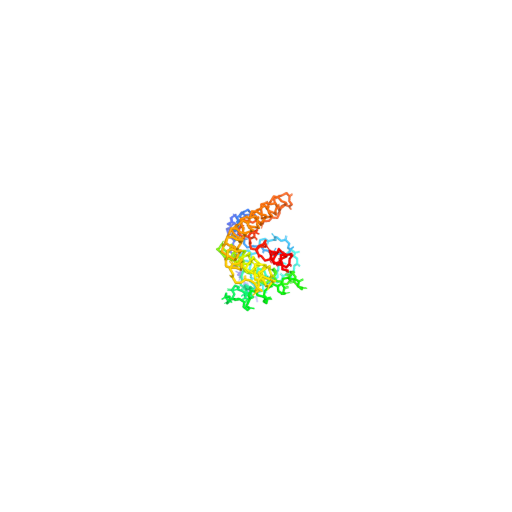1.528 -1.024 1.00 92.62 87 THR A N 1
ATOM 686 C CA . THR A 1 87 ? -9.444 0.667 -1.115 1.00 92.62 87 THR A CA 1
ATOM 687 C C . THR A 1 87 ? -8.693 0.639 0.215 1.00 92.62 87 THR A C 1
ATOM 689 O O . THR A 1 87 ? -8.394 -0.447 0.712 1.00 92.62 87 THR A O 1
ATOM 692 N N . LEU A 1 88 ? -8.479 1.805 0.831 1.00 90.25 88 LEU A N 1
ATOM 693 C CA . LEU A 1 88 ? -7.851 1.933 2.151 1.00 90.25 88 LEU A CA 1
ATOM 694 C C . LEU A 1 88 ? -8.687 1.281 3.269 1.00 90.25 88 LEU A C 1
ATOM 696 O O . LEU A 1 88 ? -8.118 0.674 4.173 1.00 90.25 88 LEU A O 1
ATOM 700 N N . ASP A 1 89 ? -10.017 1.311 3.170 1.00 89.25 89 ASP A N 1
ATOM 701 C CA . ASP A 1 89 ? -10.920 0.637 4.119 1.00 89.25 89 ASP A CA 1
ATOM 702 C C . ASP A 1 89 ? -10.836 -0.896 4.036 1.00 89.25 89 ASP A C 1
ATOM 704 O O . ASP A 1 89 ? -11.084 -1.597 5.011 1.00 89.25 89 ASP A O 1
ATOM 708 N N . THR A 1 90 ? -10.470 -1.448 2.876 1.00 91.69 90 THR A N 1
ATOM 709 C CA . THR A 1 90 ? -10.313 -2.905 2.704 1.00 91.69 90 THR A CA 1
ATOM 710 C C . THR A 1 90 ? -8.898 -3.407 2.958 1.00 91.69 90 THR A C 1
ATOM 712 O O . THR A 1 90 ? -8.696 -4.613 3.085 1.00 91.69 90 THR A O 1
ATOM 715 N N . MET A 1 91 ? -7.920 -2.504 3.011 1.00 91.31 91 MET A N 1
ATOM 716 C CA . MET A 1 91 ? -6.508 -2.839 3.148 1.00 91.31 91 MET A CA 1
ATOM 717 C C . MET A 1 91 ? -6.224 -3.454 4.522 1.00 91.31 91 MET A C 1
ATOM 719 O O . MET A 1 91 ? -6.670 -2.931 5.547 1.00 91.31 91 MET A O 1
ATOM 723 N N . ILE A 1 92 ? -5.467 -4.554 4.525 1.00 90.25 92 ILE A N 1
ATOM 724 C CA . ILE A 1 92 ? -4.893 -5.134 5.743 1.00 90.25 92 ILE A CA 1
ATOM 725 C C . ILE A 1 92 ? -3.562 -4.437 6.015 1.00 90.25 92 ILE A C 1
ATOM 727 O O . ILE A 1 92 ? -2.765 -4.217 5.104 1.00 90.25 92 ILE A O 1
ATOM 731 N N . LEU A 1 93 ? -3.313 -4.109 7.275 1.00 86.88 93 LEU A N 1
ATOM 732 C CA . LEU A 1 93 ? -2.032 -3.597 7.736 1.00 86.88 93 LEU A CA 1
ATOM 733 C C . LEU A 1 93 ? -1.204 -4.800 8.200 1.00 86.88 93 LEU A C 1
ATOM 735 O O . LEU A 1 93 ? -1.496 -5.402 9.230 1.00 86.88 93 LEU A O 1
ATOM 739 N N . HIS A 1 94 ? -0.244 -5.220 7.382 1.00 80.31 94 HIS A N 1
ATOM 740 C CA . HIS A 1 94 ? 0.765 -6.217 7.741 1.00 80.31 94 HIS A CA 1
ATOM 741 C C . HIS A 1 94 ? 2.139 -5.604 7.524 1.00 80.31 94 HIS A C 1
ATOM 743 O O . HIS A 1 94 ? 2.364 -4.942 6.507 1.00 80.31 94 HIS A O 1
ATOM 749 N N . ASP A 1 95 ? 3.042 -5.860 8.465 1.00 71.25 95 ASP A N 1
ATOM 750 C CA . ASP A 1 95 ? 4.322 -5.162 8.567 1.00 71.25 95 ASP A CA 1
ATOM 751 C C . ASP A 1 95 ? 5.210 -5.323 7.326 1.00 71.25 95 ASP A C 1
ATOM 753 O O . ASP A 1 95 ? 5.931 -4.393 6.959 1.00 71.25 95 ASP A O 1
ATOM 757 N N . GLU A 1 96 ? 5.100 -6.457 6.630 1.00 77.00 96 GLU A N 1
ATOM 758 C CA . GLU A 1 96 ? 5.985 -6.818 5.516 1.00 77.00 96 GLU A CA 1
ATOM 759 C C . GLU A 1 96 ? 5.415 -6.444 4.131 1.00 77.00 96 GLU A C 1
ATOM 761 O O . GLU A 1 96 ? 6.156 -6.091 3.216 1.00 77.00 96 GLU A O 1
ATOM 766 N N . GLN A 1 97 ? 4.089 -6.422 3.957 1.00 77.81 97 GLN A N 1
ATOM 767 C CA . GLN A 1 97 ? 3.476 -6.370 2.616 1.00 77.81 97 GLN A CA 1
ATOM 768 C C . GLN A 1 97 ? 3.459 -4.975 1.965 1.00 77.81 97 GLN A C 1
ATOM 770 O O . GLN A 1 97 ? 3.290 -4.855 0.748 1.00 77.81 97 GLN A O 1
ATOM 775 N N . GLY A 1 98 ? 3.603 -3.901 2.751 1.00 77.44 98 GLY A N 1
ATOM 776 C CA . GLY A 1 98 ? 3.569 -2.528 2.230 1.00 77.44 98 GLY A CA 1
ATOM 777 C C . GLY A 1 98 ? 4.756 -2.208 1.314 1.00 77.44 98 GLY A C 1
ATOM 778 O O . GLY A 1 98 ? 4.585 -1.586 0.262 1.00 77.44 98 GLY A O 1
ATOM 779 N N . MET A 1 99 ? 5.951 -2.681 1.682 1.00 83.75 99 MET A N 1
ATOM 780 C CA . MET A 1 99 ? 7.177 -2.490 0.899 1.00 83.75 99 MET A CA 1
ATOM 781 C C . MET A 1 99 ? 7.166 -3.314 -0.393 1.00 83.75 99 MET A C 1
ATOM 783 O O . MET A 1 99 ? 7.604 -2.828 -1.440 1.00 83.75 99 MET A O 1
ATOM 787 N N . ASP A 1 100 ? 6.607 -4.522 -0.350 1.00 87.44 100 ASP A N 1
ATOM 788 C CA . ASP A 1 100 ? 6.488 -5.395 -1.519 1.00 87.44 100 ASP A CA 1
ATOM 789 C C . ASP A 1 100 ? 5.594 -4.782 -2.598 1.00 87.44 100 ASP A C 1
ATOM 791 O O . ASP A 1 100 ? 5.940 -4.787 -3.779 1.00 87.44 100 ASP A O 1
ATOM 795 N N . LEU A 1 101 ? 4.462 -4.184 -2.211 1.00 84.50 101 LEU A N 1
ATOM 796 C CA . LEU A 1 101 ? 3.583 -3.519 -3.172 1.00 84.50 101 LEU A CA 1
ATOM 797 C C . LEU A 1 101 ? 4.237 -2.273 -3.783 1.00 84.50 101 LEU A C 1
ATOM 799 O O . LEU A 1 101 ? 4.128 -2.060 -4.994 1.00 84.50 101 LEU A O 1
ATOM 803 N N . ALA A 1 102 ? 4.905 -1.457 -2.961 1.00 82.25 102 ALA A N 1
ATOM 804 C CA . ALA A 1 102 ? 5.602 -0.262 -3.429 1.00 82.25 102 ALA A CA 1
ATOM 805 C C . ALA A 1 102 ? 6.713 -0.630 -4.424 1.00 82.25 102 ALA A C 1
ATOM 807 O O . ALA A 1 102 ? 6.765 -0.098 -5.531 1.00 82.25 102 ALA A O 1
ATOM 808 N N . SER A 1 103 ? 7.558 -1.598 -4.064 1.00 84.12 103 SER A N 1
ATOM 809 C CA . SER A 1 103 ? 8.646 -2.065 -4.925 1.00 84.12 103 SER A CA 1
ATOM 810 C C . SER A 1 103 ? 8.122 -2.681 -6.223 1.00 84.12 103 SER A C 1
ATOM 812 O O . SER A 1 103 ? 8.551 -2.259 -7.298 1.00 84.12 103 SER A O 1
ATOM 814 N N . ALA A 1 104 ? 7.146 -3.595 -6.156 1.00 85.88 104 ALA A N 1
ATOM 815 C CA . ALA A 1 104 ? 6.523 -4.194 -7.336 1.00 85.88 104 ALA A CA 1
ATOM 816 C C . ALA A 1 104 ? 5.928 -3.129 -8.265 1.00 85.88 104 ALA A C 1
ATOM 818 O O . ALA A 1 104 ? 6.070 -3.212 -9.486 1.00 85.88 104 ALA A O 1
ATOM 819 N N . SER A 1 105 ? 5.304 -2.099 -7.692 1.00 82.19 105 SER A N 1
ATOM 820 C CA . SER A 1 105 ? 4.692 -1.032 -8.472 1.00 82.19 105 SER A CA 1
ATOM 821 C C . SER A 1 105 ? 5.714 -0.172 -9.210 1.00 82.19 105 SER A C 1
ATOM 823 O O . SER A 1 105 ? 5.526 0.130 -10.391 1.00 82.19 105 SER A O 1
ATOM 825 N N . ILE A 1 106 ? 6.821 0.165 -8.543 1.00 81.56 106 ILE A N 1
ATOM 826 C CA . ILE A 1 106 ? 7.936 0.898 -9.150 1.00 81.56 106 ILE A CA 1
ATOM 827 C C . ILE A 1 106 ? 8.568 0.058 -10.269 1.00 81.56 106 ILE A C 1
ATOM 829 O O . ILE A 1 106 ? 8.776 0.575 -11.363 1.00 81.56 106 ILE A O 1
ATOM 833 N N . PHE A 1 107 ? 8.813 -1.240 -10.049 1.00 84.44 107 PHE A N 1
ATOM 834 C CA . PHE A 1 107 ? 9.371 -2.125 -11.082 1.00 84.44 107 PHE A CA 1
ATOM 835 C C . PHE A 1 107 ? 8.494 -2.195 -12.335 1.00 84.44 107 PHE A C 1
ATOM 837 O O . PHE A 1 107 ? 9.007 -2.084 -13.448 1.00 84.44 107 PHE A O 1
ATOM 844 N N . VAL A 1 108 ? 7.177 -2.346 -12.168 1.00 83.94 108 VAL A N 1
ATOM 845 C CA . VAL A 1 108 ? 6.240 -2.394 -13.300 1.00 83.94 108 VAL A CA 1
ATOM 846 C C . VAL A 1 108 ? 6.196 -1.057 -14.041 1.00 83.94 108 VAL A C 1
ATOM 848 O O . VAL A 1 108 ? 6.257 -1.055 -15.269 1.00 83.94 108 VAL A O 1
ATOM 851 N N . GLY A 1 109 ? 6.128 0.070 -13.323 1.00 79.62 109 GLY A N 1
ATOM 852 C CA . GLY A 1 109 ? 6.104 1.403 -13.937 1.00 79.62 109 GLY A CA 1
ATOM 853 C C . GLY A 1 109 ? 7.371 1.703 -14.740 1.00 79.62 109 GLY A C 1
ATOM 854 O O . GLY A 1 109 ? 7.298 2.102 -15.899 1.00 79.62 109 GLY A O 1
ATOM 855 N N . VAL A 1 110 ? 8.540 1.434 -14.156 1.00 80.31 110 VAL A N 1
ATOM 856 C CA . VAL A 1 110 ? 9.832 1.655 -14.816 1.00 80.31 110 VAL A CA 1
ATOM 857 C C . VAL A 1 110 ? 10.023 0.718 -16.013 1.00 80.31 110 VAL A C 1
ATOM 859 O O . VAL A 1 110 ? 10.453 1.161 -17.078 1.00 80.31 110 VAL A O 1
ATOM 862 N N . GLY A 1 111 ? 9.664 -0.563 -15.876 1.00 80.56 111 GLY A N 1
ATOM 863 C CA . GLY A 1 111 ? 9.733 -1.522 -16.980 1.00 80.56 111 GLY A CA 1
ATOM 864 C C . GLY A 1 111 ? 8.852 -1.114 -18.163 1.00 80.56 111 GLY A C 1
ATOM 865 O O . GLY A 1 111 ? 9.293 -1.185 -19.310 1.00 80.56 111 GLY A O 1
ATOM 866 N N . LEU A 1 112 ? 7.637 -0.625 -17.893 1.00 82.31 112 LEU A N 1
ATOM 867 C CA . LEU A 1 112 ? 6.735 -0.115 -18.927 1.00 82.31 112 LEU A CA 1
ATOM 868 C C . LEU A 1 112 ? 7.325 1.109 -19.642 1.00 82.31 112 LEU A C 1
ATOM 870 O O . LEU A 1 112 ? 7.353 1.130 -20.871 1.00 82.31 112 LEU A O 1
ATOM 874 N N . ALA A 1 113 ? 7.855 2.079 -18.892 1.00 78.88 113 ALA A N 1
ATOM 875 C CA . ALA A 1 113 ? 8.477 3.277 -19.456 1.00 78.88 113 ALA A CA 1
ATOM 876 C C . ALA A 1 113 ? 9.639 2.936 -20.407 1.00 78.88 113 ALA A C 1
ATOM 878 O O . ALA A 1 113 ? 9.759 3.510 -21.486 1.00 78.88 113 ALA A O 1
ATOM 879 N N . ILE A 1 114 ? 10.471 1.951 -20.055 1.00 78.31 114 ILE A N 1
ATOM 880 C CA . ILE A 1 114 ? 11.595 1.516 -20.899 1.00 78.31 114 ILE A CA 1
ATOM 881 C C . ILE A 1 114 ? 11.113 0.873 -22.189 1.00 78.31 114 ILE A C 1
ATOM 883 O O . ILE A 1 114 ? 11.646 1.184 -23.251 1.00 78.31 114 ILE A O 1
ATOM 887 N N . VAL A 1 115 ? 10.104 0.002 -22.116 1.00 80.44 115 VAL A N 1
ATOM 888 C CA . VAL A 1 115 ? 9.522 -0.624 -23.311 1.00 80.44 115 VAL A CA 1
ATOM 889 C C . VAL A 1 115 ? 8.967 0.443 -24.257 1.00 80.44 115 VAL A C 1
ATOM 891 O O . VAL A 1 115 ? 9.220 0.381 -25.460 1.00 80.44 115 VAL A O 1
ATOM 894 N N . LEU A 1 116 ? 8.267 1.448 -23.722 1.00 81.62 116 LEU A N 1
ATOM 895 C CA . LEU A 1 116 ? 7.720 2.553 -24.511 1.00 81.62 116 LEU A CA 1
ATOM 896 C C . LEU A 1 116 ? 8.825 3.415 -25.141 1.00 81.62 116 LEU A C 1
ATOM 898 O O . LEU A 1 116 ? 8.753 3.719 -26.330 1.00 81.62 116 LEU A O 1
ATOM 902 N N . CYS A 1 117 ? 9.881 3.738 -24.390 1.00 76.44 117 CYS A N 1
ATOM 903 C CA . CYS A 1 117 ? 11.039 4.481 -24.895 1.00 76.44 117 CYS A CA 1
ATOM 904 C C . CYS A 1 117 ? 11.879 3.691 -25.913 1.00 76.44 117 CYS A C 1
ATOM 906 O O . CYS A 1 117 ? 12.514 4.295 -26.774 1.00 76.44 117 CYS A O 1
ATOM 908 N N . ALA A 1 118 ? 11.900 2.358 -25.830 1.00 76.62 118 ALA A N 1
ATOM 909 C CA . ALA A 1 118 ? 12.649 1.498 -26.744 1.00 76.62 118 ALA A CA 1
ATOM 910 C C . ALA A 1 118 ? 11.898 1.206 -28.056 1.00 76.62 118 ALA A C 1
ATOM 912 O O . ALA A 1 118 ? 12.533 0.882 -29.059 1.00 76.62 118 ALA A O 1
ATOM 913 N N . LEU A 1 119 ? 10.567 1.345 -28.083 1.00 79.75 119 LEU A N 1
ATOM 914 C CA . LEU A 1 119 ? 9.729 1.067 -29.258 1.00 79.75 119 LEU A CA 1
ATOM 915 C C . LEU A 1 119 ? 10.177 1.797 -30.549 1.00 79.75 119 LEU A C 1
ATOM 917 O O . LEU A 1 119 ? 10.209 1.158 -31.601 1.00 79.75 119 LEU A O 1
ATOM 921 N N . PRO A 1 120 ? 10.572 3.087 -30.522 1.00 76.50 120 PRO A N 1
ATOM 922 C CA . PRO A 1 120 ? 11.025 3.804 -31.718 1.00 76.50 120 PRO A CA 1
ATOM 923 C C . PRO A 1 120 ? 12.385 3.325 -32.247 1.00 76.50 120 PRO A C 1
ATOM 925 O O . PRO A 1 120 ? 12.716 3.577 -33.402 1.00 76.50 120 PRO A O 1
ATOM 928 N N . LEU A 1 121 ? 13.178 2.640 -31.418 1.00 74.75 121 LEU A N 1
ATOM 929 C CA . LEU A 1 121 ? 14.543 2.211 -31.741 1.00 74.75 121 LEU A CA 1
ATOM 930 C C . LEU A 1 121 ? 14.594 0.862 -32.467 1.00 74.75 121 LEU A C 1
ATOM 932 O O . LEU A 1 121 ? 15.662 0.437 -32.892 1.00 74.75 121 LEU A O 1
ATOM 936 N N . VAL A 1 122 ? 13.448 0.202 -32.661 1.00 76.50 122 VAL A N 1
ATOM 937 C CA . VAL A 1 122 ? 13.335 -1.095 -33.358 1.00 76.50 122 VAL A CA 1
ATOM 938 C C . VAL A 1 122 ? 13.789 -1.016 -34.827 1.00 76.50 122 VAL A C 1
ATOM 940 O O . VAL A 1 122 ? 14.023 -2.039 -35.465 1.00 76.50 122 VAL A O 1
ATOM 943 N N . VAL A 1 123 ? 13.963 0.192 -35.367 1.00 78.38 123 VAL A N 1
ATOM 944 C CA . VAL A 1 123 ? 14.400 0.425 -36.750 1.00 78.38 123 VAL A CA 1
ATOM 945 C C . VAL A 1 123 ? 15.896 0.125 -36.958 1.00 78.38 123 VAL A C 1
ATOM 947 O O . VAL A 1 123 ? 16.275 -0.258 -38.061 1.00 78.38 123 VAL A O 1
ATOM 950 N N . GLU A 1 124 ? 16.738 0.213 -35.918 1.00 83.06 124 GLU A N 1
ATOM 951 C CA . GLU A 1 124 ? 18.182 -0.067 -36.011 1.00 83.06 124 GLU A CA 1
ATOM 952 C C . GLU A 1 124 ? 18.645 -1.044 -34.911 1.00 83.06 124 GLU A C 1
ATOM 954 O O . GLU A 1 124 ? 18.818 -0.644 -33.755 1.00 83.06 124 GLU A O 1
ATOM 959 N N . PRO A 1 125 ? 18.886 -2.330 -35.231 1.00 77.69 125 PRO A N 1
ATOM 960 C CA . PRO A 1 125 ? 19.083 -3.377 -34.224 1.00 77.69 125 PRO A CA 1
ATOM 961 C C . PRO A 1 125 ? 20.348 -3.196 -33.368 1.00 77.69 125 PRO A C 1
ATOM 963 O O . PRO A 1 125 ? 20.377 -3.624 -32.214 1.00 77.69 125 PRO A O 1
ATOM 966 N N . GLU A 1 126 ? 21.383 -2.541 -33.899 1.00 80.81 126 GLU A N 1
ATOM 967 C CA . GLU A 1 126 ? 22.655 -2.343 -33.191 1.00 80.81 126 GLU A CA 1
ATOM 968 C C . GLU A 1 126 ? 22.558 -1.234 -32.133 1.00 80.81 126 GLU A C 1
ATOM 970 O O . GLU A 1 126 ? 22.991 -1.408 -30.991 1.00 80.81 126 GLU A O 1
ATOM 975 N N . ALA A 1 127 ? 21.902 -0.121 -32.475 1.00 75.31 127 ALA A N 1
ATOM 976 C CA . ALA A 1 127 ? 21.590 0.945 -31.528 1.00 75.31 127 ALA A CA 1
ATOM 977 C C . ALA A 1 127 ? 20.543 0.488 -30.499 1.00 75.31 127 ALA A C 1
ATOM 979 O O . ALA A 1 127 ? 20.653 0.815 -29.315 1.00 75.31 127 ALA A O 1
ATOM 980 N N . PHE A 1 128 ? 19.573 -0.327 -30.927 1.00 78.38 128 PHE A N 1
ATOM 981 C CA . PHE A 1 128 ? 18.537 -0.888 -30.064 1.00 78.38 128 PHE A CA 1
ATOM 982 C C . PHE A 1 128 ? 19.128 -1.652 -28.875 1.00 78.38 128 PHE A C 1
ATOM 984 O O . PHE A 1 128 ? 18.743 -1.402 -27.734 1.00 78.38 128 PHE A O 1
ATOM 991 N N . PHE A 1 129 ? 20.101 -2.539 -29.110 1.00 78.75 129 PHE A N 1
ATOM 992 C CA . PHE A 1 129 ? 20.650 -3.384 -28.047 1.00 78.75 129 PHE A CA 1
ATOM 993 C C . PHE A 1 129 ? 21.449 -2.584 -27.009 1.00 78.75 129 PHE A C 1
ATOM 995 O O . PHE A 1 129 ? 21.274 -2.786 -25.808 1.00 78.75 129 PHE A O 1
ATOM 1002 N N . MET A 1 130 ? 22.288 -1.639 -27.447 1.00 76.62 130 MET A N 1
ATOM 1003 C CA . MET A 1 130 ? 23.066 -0.789 -26.535 1.00 76.62 130 MET A CA 1
ATOM 1004 C C . MET A 1 130 ? 22.180 0.168 -25.735 1.00 76.62 130 MET A C 1
ATOM 1006 O O . MET A 1 130 ? 22.400 0.341 -24.536 1.00 76.62 130 MET A O 1
ATOM 1010 N N . VAL A 1 131 ? 21.152 0.754 -26.354 1.00 74.69 131 VAL A N 1
ATOM 1011 C CA . VAL A 1 131 ? 20.208 1.623 -25.638 1.00 74.69 131 VAL A CA 1
ATOM 1012 C C . VAL A 1 131 ? 19.367 0.820 -24.648 1.00 74.69 131 VAL A C 1
ATOM 1014 O O . VAL A 1 131 ? 19.170 1.262 -23.517 1.00 74.69 131 VAL A O 1
ATOM 1017 N N . LEU A 1 132 ? 18.921 -0.380 -25.017 1.00 77.56 132 LEU A N 1
ATOM 1018 C CA . LEU A 1 132 ? 18.134 -1.230 -24.128 1.00 77.56 132 LEU A CA 1
ATOM 1019 C C . LEU A 1 132 ? 18.979 -1.779 -22.971 1.00 77.56 132 LEU A C 1
ATOM 1021 O O . LEU A 1 132 ? 18.503 -1.837 -21.843 1.00 77.56 132 LEU A O 1
ATOM 1025 N N . LEU A 1 133 ? 20.248 -2.117 -23.206 1.00 79.00 133 LEU A N 1
ATOM 1026 C CA . LEU A 1 133 ? 21.132 -2.628 -22.160 1.00 79.00 133 LEU A CA 1
ATOM 1027 C C . LEU A 1 133 ? 21.638 -1.513 -21.236 1.00 79.00 133 LEU A C 1
ATOM 1029 O O . LEU A 1 133 ? 21.470 -1.599 -20.024 1.00 79.00 133 LEU A O 1
ATOM 1033 N N . VAL A 1 134 ? 22.222 -0.445 -21.781 1.00 78.69 134 VAL A N 1
ATOM 1034 C CA . VAL A 1 134 ? 22.801 0.644 -20.977 1.00 78.69 134 VAL A CA 1
ATOM 1035 C C . VAL A 1 134 ? 21.707 1.580 -20.473 1.00 78.69 134 VAL A C 1
ATOM 1037 O O . VAL A 1 134 ? 21.600 1.815 -19.272 1.00 78.69 134 VAL A O 1
ATOM 1040 N N . GLY A 1 135 ? 20.863 2.084 -21.375 1.00 77.06 135 GLY A N 1
ATOM 1041 C CA . GLY A 1 135 ? 19.753 2.971 -21.029 1.00 77.06 135 GLY A CA 1
ATOM 1042 C C . GLY A 1 135 ? 18.674 2.253 -20.226 1.00 77.06 135 GLY A C 1
ATOM 1043 O O . GLY A 1 135 ? 18.188 2.802 -19.241 1.00 77.06 135 GLY A O 1
ATOM 1044 N N . GLY A 1 136 ? 18.361 1.002 -20.573 1.00 78.50 136 GLY A N 1
ATOM 1045 C CA . GLY A 1 136 ? 17.421 0.197 -19.799 1.00 78.50 136 GLY A CA 1
ATOM 1046 C C . GLY A 1 136 ? 17.954 -0.117 -18.407 1.00 78.50 136 GLY A C 1
ATOM 1047 O O . GLY A 1 136 ? 17.300 0.253 -17.444 1.00 78.50 136 GLY A O 1
ATOM 1048 N N . VAL A 1 137 ? 19.135 -0.722 -18.237 1.00 81.50 137 VAL A N 1
ATOM 1049 C CA . VAL A 1 137 ? 19.603 -1.117 -16.889 1.00 81.50 137 VAL A CA 1
ATOM 1050 C C . VAL A 1 137 ? 19.922 0.094 -16.011 1.00 81.50 137 VAL A C 1
ATOM 1052 O O . VAL A 1 137 ? 19.434 0.173 -14.878 1.00 81.50 137 VAL A O 1
ATOM 1055 N N . ILE A 1 138 ? 20.708 1.055 -16.511 1.00 84.38 138 ILE A N 1
ATOM 1056 C CA . ILE A 1 138 ? 21.101 2.236 -15.724 1.00 84.38 138 ILE A CA 1
ATOM 1057 C C . ILE A 1 138 ? 19.886 3.130 -15.487 1.00 84.38 138 ILE A C 1
ATOM 1059 O O . ILE A 1 138 ? 19.646 3.546 -14.353 1.00 84.38 138 ILE A O 1
ATOM 1063 N N . GLY A 1 139 ? 19.087 3.376 -16.528 1.00 81.31 139 GLY A N 1
ATOM 1064 C CA . GLY A 1 139 ? 17.862 4.163 -16.424 1.00 81.31 139 GLY A CA 1
ATOM 1065 C C . GLY A 1 139 ? 16.853 3.524 -15.476 1.00 81.31 139 GLY A C 1
ATOM 1066 O O . GLY A 1 139 ? 16.330 4.230 -14.617 1.00 81.31 139 GLY A O 1
ATOM 1067 N N . THR A 1 140 ? 16.652 2.197 -15.543 1.00 80.06 140 THR A N 1
ATOM 1068 C CA . THR A 1 140 ? 15.779 1.472 -14.598 1.00 80.06 140 THR A CA 1
ATOM 1069 C C . THR A 1 140 ? 16.242 1.704 -13.176 1.00 80.06 140 THR A C 1
ATOM 1071 O O . THR A 1 140 ? 15.454 2.077 -12.315 1.00 80.06 140 THR A O 1
ATOM 1074 N N . SER A 1 141 ? 17.528 1.459 -12.929 1.00 83.81 141 SER A N 1
ATOM 1075 C CA . SER A 1 141 ? 18.092 1.470 -11.584 1.00 83.81 141 SER A CA 1
ATOM 1076 C C . SER A 1 141 ? 18.032 2.869 -10.979 1.00 83.81 141 SER A C 1
ATOM 1078 O O . SER A 1 141 ? 17.668 3.023 -9.815 1.00 83.81 141 SER A O 1
ATOM 1080 N N . LEU A 1 142 ? 18.326 3.899 -11.779 1.00 87.31 142 LEU A N 1
ATOM 1081 C CA . LEU A 1 142 ? 18.251 5.289 -11.346 1.00 87.31 142 LEU A CA 1
ATOM 1082 C C . LEU A 1 142 ? 16.802 5.728 -11.110 1.00 87.31 142 LEU A C 1
ATOM 1084 O O . LEU A 1 142 ? 16.515 6.321 -10.074 1.00 87.31 142 LEU A O 1
ATOM 1088 N N . ALA A 1 143 ? 15.885 5.407 -12.028 1.00 84.06 143 ALA A N 1
ATOM 1089 C CA . ALA A 1 143 ? 14.466 5.714 -11.870 1.00 84.06 143 ALA A CA 1
ATOM 1090 C C . ALA A 1 143 ? 13.883 5.015 -10.637 1.00 84.06 143 ALA A C 1
ATOM 1092 O O . ALA A 1 143 ? 13.196 5.649 -9.840 1.00 84.06 143 ALA A O 1
ATOM 1093 N N . TRP A 1 144 ? 14.214 3.739 -10.434 1.00 86.69 144 TRP A N 1
ATOM 1094 C CA . TRP A 1 144 ? 13.820 2.978 -9.254 1.00 86.69 144 TRP A CA 1
ATOM 1095 C C . TRP A 1 144 ? 14.350 3.623 -7.974 1.00 86.69 144 TRP A C 1
ATOM 1097 O O . TRP A 1 144 ? 13.572 3.864 -7.056 1.00 86.69 144 TRP A O 1
ATOM 1107 N N . LEU A 1 145 ? 15.639 3.978 -7.930 1.00 89.12 145 LEU A N 1
ATOM 1108 C CA . LEU A 1 145 ? 16.250 4.630 -6.770 1.00 89.12 145 LEU A CA 1
ATOM 1109 C C . LEU A 1 145 ? 15.563 5.966 -6.453 1.00 89.12 145 LEU A C 1
ATOM 1111 O O . LEU A 1 145 ? 15.239 6.233 -5.295 1.00 89.12 145 LEU A O 1
ATOM 1115 N N . VAL A 1 146 ? 15.311 6.793 -7.471 1.00 89.50 146 VAL A N 1
ATOM 1116 C CA . VAL A 1 146 ? 14.637 8.089 -7.319 1.00 89.50 146 VAL A CA 1
ATOM 1117 C C . VAL A 1 146 ? 13.205 7.901 -6.821 1.00 89.50 146 VAL A C 1
ATOM 1119 O O . VAL A 1 146 ? 12.837 8.495 -5.809 1.00 89.50 146 VAL A O 1
ATOM 1122 N N . LEU A 1 147 ? 12.409 7.048 -7.472 1.00 87.12 147 LEU A N 1
ATOM 1123 C CA . LEU A 1 147 ? 11.014 6.806 -7.094 1.00 87.12 147 LEU A CA 1
ATOM 1124 C C . LEU A 1 147 ? 10.898 6.184 -5.702 1.00 87.12 147 LEU A C 1
ATOM 1126 O O . LEU A 1 147 ? 10.046 6.597 -4.915 1.00 87.12 147 LEU A O 1
ATOM 1130 N N . PHE A 1 148 ? 11.780 5.247 -5.357 1.00 87.62 148 PHE A N 1
ATOM 1131 C CA . PHE A 1 148 ? 11.835 4.668 -4.019 1.00 87.62 148 PHE A CA 1
ATOM 1132 C C . PHE A 1 148 ? 12.198 5.723 -2.966 1.00 87.62 148 PHE A C 1
ATOM 1134 O O . PHE A 1 148 ? 11.565 5.790 -1.914 1.00 87.62 148 PHE A O 1
ATOM 1141 N N . THR A 1 149 ? 13.158 6.604 -3.263 1.00 91.19 149 THR A N 1
ATOM 1142 C CA . THR A 1 149 ? 13.537 7.705 -2.365 1.00 91.19 149 THR A CA 1
ATOM 1143 C C . THR A 1 149 ? 12.378 8.677 -2.151 1.00 91.19 149 THR A C 1
ATOM 1145 O O . THR A 1 149 ? 12.093 9.043 -1.012 1.00 91.19 149 THR A O 1
ATOM 1148 N N . LEU A 1 150 ? 11.666 9.061 -3.215 1.00 90.19 150 LEU A N 1
ATOM 1149 C CA . LEU A 1 150 ? 10.481 9.919 -3.112 1.00 90.19 150 LEU A CA 1
ATOM 1150 C C . LEU A 1 150 ? 9.374 9.250 -2.286 1.00 90.19 150 LEU A C 1
ATOM 1152 O O . LEU A 1 150 ? 8.839 9.874 -1.374 1.00 90.19 150 LEU A O 1
ATOM 1156 N N . THR A 1 151 ? 9.117 7.962 -2.521 1.00 89.44 151 THR A N 1
ATOM 1157 C CA . THR A 1 151 ? 8.168 7.145 -1.742 1.00 89.44 151 THR A CA 1
ATOM 1158 C C . THR A 1 151 ? 8.548 7.125 -0.252 1.00 89.44 151 THR A C 1
ATOM 1160 O O . THR A 1 151 ? 7.700 7.310 0.622 1.00 89.44 151 THR A O 1
ATOM 1163 N N . ALA A 1 152 ? 9.837 6.972 0.068 1.00 90.94 152 ALA A N 1
ATOM 1164 C CA . ALA A 1 152 ? 10.325 7.001 1.447 1.00 90.94 152 ALA A CA 1
ATOM 1165 C C . ALA A 1 152 ? 10.157 8.387 2.102 1.00 90.94 152 ALA A C 1
ATOM 1167 O O . ALA A 1 152 ? 9.782 8.480 3.276 1.00 90.94 152 ALA A O 1
ATOM 1168 N N . ILE A 1 153 ? 10.400 9.468 1.350 1.00 94.94 153 ILE A N 1
ATOM 1169 C CA . ILE A 1 153 ? 10.179 10.848 1.806 1.00 94.94 153 ILE A CA 1
ATOM 1170 C C . ILE A 1 153 ? 8.692 11.081 2.095 1.00 94.94 153 ILE A C 1
ATOM 1172 O O . ILE A 1 153 ? 8.357 11.637 3.142 1.00 94.94 153 ILE A O 1
ATOM 1176 N N . GLU A 1 154 ? 7.795 10.619 1.222 1.00 95.19 154 GLU A N 1
ATOM 1177 C CA . GLU A 1 154 ? 6.346 10.709 1.426 1.00 95.19 154 GLU A CA 1
ATOM 1178 C C . GLU A 1 154 ? 5.905 9.950 2.681 1.00 95.19 154 GLU A C 1
ATOM 1180 O O . GLU A 1 154 ? 5.182 10.507 3.512 1.00 95.19 154 GLU A O 1
ATOM 1185 N N . ALA A 1 155 ? 6.398 8.725 2.886 1.00 93.88 155 ALA A N 1
ATOM 1186 C CA . ALA A 1 155 ? 6.101 7.940 4.085 1.00 93.88 155 ALA A CA 1
ATOM 1187 C C . ALA A 1 155 ? 6.579 8.658 5.362 1.00 93.88 155 ALA A C 1
ATOM 1189 O O . ALA A 1 155 ? 5.862 8.727 6.367 1.00 93.88 155 ALA A O 1
ATOM 1190 N N . MET A 1 156 ? 7.767 9.269 5.321 1.00 95.81 156 MET A N 1
ATOM 1191 C CA . MET A 1 156 ? 8.302 10.062 6.430 1.00 95.81 156 MET A CA 1
ATOM 1192 C C . MET A 1 156 ? 7.466 11.321 6.702 1.00 95.81 156 MET A C 1
ATOM 1194 O O . MET A 1 156 ? 7.139 11.605 7.861 1.00 95.81 156 MET A O 1
ATOM 1198 N N . GLY A 1 157 ? 7.087 12.052 5.651 1.00 95.31 157 GLY A N 1
ATOM 1199 C CA . GLY A 1 157 ? 6.250 13.248 5.733 1.00 95.31 157 GLY A CA 1
ATOM 1200 C C . GLY A 1 157 ? 4.860 12.944 6.288 1.00 95.31 157 GLY A C 1
ATOM 1201 O O . GLY A 1 157 ? 4.377 13.650 7.176 1.00 95.31 157 GLY A O 1
ATOM 1202 N N . LEU A 1 158 ? 4.252 11.838 5.854 1.00 95.19 158 LEU A N 1
ATOM 1203 C CA . LEU A 1 158 ? 2.954 11.376 6.335 1.00 95.19 158 LEU A CA 1
ATOM 1204 C C . LEU A 1 158 ? 2.994 11.069 7.838 1.00 95.19 158 LEU A C 1
ATOM 1206 O O . LEU A 1 158 ? 2.140 11.548 8.584 1.00 95.19 158 LEU A O 1
ATOM 1210 N N . ARG A 1 159 ? 4.043 10.390 8.321 1.00 95.00 159 ARG A N 1
ATOM 1211 C CA . ARG A 1 159 ? 4.266 10.153 9.761 1.00 95.00 159 ARG A CA 1
ATOM 1212 C C . ARG A 1 159 ? 4.518 11.438 10.546 1.00 95.00 159 ARG A C 1
ATOM 1214 O O . ARG A 1 159 ? 4.136 11.536 11.711 1.00 95.00 159 ARG A O 1
ATOM 1221 N N . PHE A 1 160 ? 5.210 12.414 9.962 1.00 95.50 160 PHE A N 1
ATOM 1222 C CA . PHE A 1 160 ? 5.440 13.707 10.606 1.00 95.50 160 PHE A CA 1
ATOM 1223 C C . PHE A 1 160 ? 4.126 14.481 10.786 1.00 95.50 160 PHE A C 1
ATOM 1225 O O . PHE A 1 160 ? 3.814 14.931 11.891 1.00 95.50 160 PHE A O 1
ATOM 1232 N N . ILE A 1 161 ? 3.317 14.573 9.727 1.00 95.00 161 ILE A N 1
ATOM 1233 C CA . ILE A 1 161 ? 2.008 15.239 9.759 1.00 95.00 161 ILE A CA 1
ATOM 1234 C C . ILE A 1 161 ? 1.050 14.503 10.701 1.00 95.00 161 ILE A C 1
ATOM 1236 O O . ILE A 1 161 ? 0.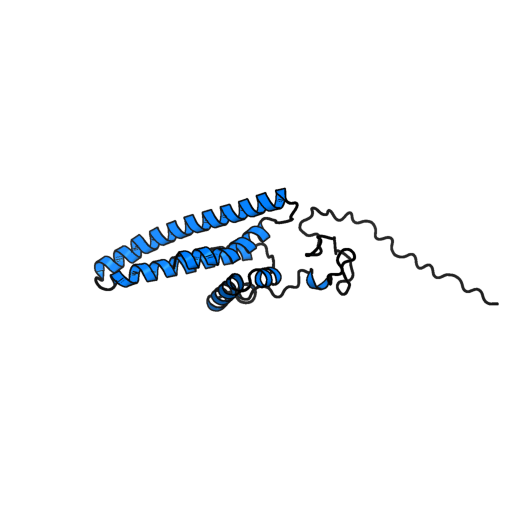360 15.153 11.488 1.00 95.00 161 ILE A O 1
ATOM 1240 N N . ALA A 1 162 ? 1.038 13.169 10.664 1.00 92.88 162 ALA A N 1
ATOM 1241 C CA . ALA A 1 162 ? 0.227 12.337 11.547 1.00 92.88 162 ALA A CA 1
ATOM 1242 C C . ALA A 1 162 ? 0.537 12.609 13.021 1.00 92.88 162 ALA A C 1
ATOM 1244 O O . ALA A 1 162 ? -0.373 12.936 13.779 1.00 92.88 162 ALA A O 1
ATOM 1245 N N . ARG A 1 163 ? 1.825 12.606 13.399 1.00 90.94 163 ARG A N 1
ATOM 1246 C CA . ARG A 1 163 ? 2.266 12.941 14.763 1.00 90.94 163 ARG A CA 1
ATOM 1247 C C . ARG A 1 163 ? 1.813 14.335 15.192 1.00 90.94 163 ARG A C 1
ATOM 1249 O O . ARG A 1 163 ? 1.308 14.490 16.298 1.00 90.94 163 ARG A O 1
ATOM 1256 N N . LYS A 1 164 ? 1.922 15.338 14.313 1.00 92.38 164 LYS A N 1
ATOM 1257 C CA . LYS A 1 164 ? 1.470 16.711 14.609 1.00 92.38 164 LYS A CA 1
ATOM 1258 C C . LYS A 1 164 ? -0.050 16.810 14.804 1.00 92.38 164 LYS A C 1
ATOM 1260 O O . LYS A 1 164 ? -0.509 17.677 15.538 1.00 92.38 164 LYS A O 1
ATOM 1265 N N . ARG A 1 165 ? -0.824 15.949 14.136 1.00 90.19 165 ARG A N 1
ATOM 1266 C CA . ARG A 1 165 ? -2.295 15.904 14.212 1.00 90.19 165 ARG A CA 1
ATOM 1267 C C . ARG A 1 165 ? -2.832 14.903 15.241 1.00 90.19 165 ARG A C 1
ATOM 1269 O O . ARG A 1 165 ? -4.044 14.772 15.355 1.00 90.19 165 ARG A O 1
ATOM 1276 N N . GLY A 1 166 ? -1.961 14.206 15.972 1.00 85.25 166 GLY A N 1
ATOM 1277 C CA . GLY A 1 166 ? -2.361 13.176 16.935 1.00 85.25 166 GLY A CA 1
ATOM 1278 C C . GLY A 1 166 ? -2.887 11.884 16.298 1.00 85.25 166 GLY A C 1
ATOM 1279 O O . GLY A 1 166 ? -3.526 11.089 16.979 1.00 85.25 166 GLY A O 1
ATOM 1280 N N . PHE A 1 167 ? -2.637 11.653 15.005 1.00 88.44 167 PHE A N 1
ATOM 1281 C CA . PHE A 1 167 ? -3.000 10.402 14.338 1.00 88.44 167 PHE A CA 1
ATOM 1282 C C . PHE A 1 167 ? -1.969 9.307 14.623 1.00 88.44 167 PHE A C 1
ATOM 1284 O O . PHE A 1 167 ? -0.759 9.550 14.587 1.00 88.44 167 PHE A O 1
ATOM 1291 N N . ARG A 1 168 ? -2.452 8.078 14.839 1.00 85.94 168 ARG A N 1
ATOM 1292 C CA . ARG A 1 168 ? -1.616 6.887 15.030 1.00 85.94 168 ARG A CA 1
ATOM 1293 C C . ARG A 1 168 ? -1.263 6.273 13.680 1.00 85.94 168 ARG A C 1
ATOM 1295 O O . ARG A 1 168 ? -1.900 5.331 13.231 1.00 85.94 168 ARG A O 1
ATOM 1302 N N . ILE A 1 169 ? -0.274 6.860 13.012 1.00 90.94 169 ILE A N 1
ATOM 1303 C CA . ILE A 1 169 ? 0.299 6.279 11.798 1.00 90.94 169 ILE A CA 1
ATOM 1304 C C . ILE A 1 169 ? 1.722 5.829 12.102 1.00 90.94 169 ILE A C 1
ATOM 1306 O O . ILE A 1 169 ? 2.624 6.651 12.298 1.00 90.94 169 ILE A O 1
ATOM 1310 N N . ASP A 1 170 ? 1.898 4.516 12.172 1.00 90.56 170 ASP A N 1
ATOM 1311 C CA . ASP A 1 170 ? 3.174 3.868 12.421 1.00 90.56 170 ASP A CA 1
ATOM 1312 C C . ASP A 1 170 ? 4.008 3.768 11.124 1.00 90.56 170 ASP A C 1
ATOM 1314 O O . ASP A 1 170 ? 3.701 4.375 10.089 1.00 90.56 170 ASP A O 1
ATOM 1318 N N . HIS A 1 171 ? 5.132 3.055 11.193 1.00 90.44 171 HIS A N 1
ATOM 1319 C CA . HIS A 1 171 ? 5.982 2.867 10.024 1.00 90.44 171 HIS A CA 1
ATOM 1320 C C . HIS A 1 171 ? 5.286 2.033 8.943 1.00 90.44 171 HIS A C 1
ATOM 1322 O O . HIS A 1 171 ? 5.310 2.426 7.773 1.00 90.44 171 HIS A O 1
ATOM 1328 N N . HIS A 1 172 ? 4.619 0.946 9.323 1.00 89.56 172 HIS A N 1
ATOM 1329 C CA . HIS A 1 172 ? 4.061 -0.021 8.386 1.00 89.56 172 HIS A CA 1
ATOM 1330 C C . HIS A 1 172 ? 2.814 0.520 7.682 1.00 89.56 172 HIS A C 1
ATOM 1332 O O . HIS A 1 172 ? 2.716 0.433 6.457 1.00 89.56 172 HIS A O 1
ATOM 1338 N N . VAL A 1 173 ? 1.925 1.208 8.408 1.00 90.69 173 VAL A N 1
ATOM 1339 C CA . VAL A 1 173 ? 0.774 1.920 7.830 1.00 90.69 173 VAL A CA 1
ATOM 1340 C C . VAL A 1 173 ? 1.235 2.963 6.821 1.00 90.69 173 VAL A C 1
ATOM 1342 O O . VAL A 1 173 ? 0.652 3.068 5.742 1.00 90.69 173 VAL A O 1
ATOM 1345 N N . SER A 1 174 ? 2.293 3.724 7.126 1.00 93.62 174 SER A N 1
ATOM 1346 C CA . SER A 1 174 ? 2.776 4.751 6.198 1.00 93.62 174 SER A CA 1
ATOM 1347 C C . SER A 1 174 ? 3.260 4.158 4.873 1.00 93.62 174 SER A C 1
ATOM 1349 O O . SER A 1 174 ? 2.876 4.651 3.814 1.00 93.62 174 SER A O 1
ATOM 1351 N N . TRP A 1 175 ? 4.013 3.056 4.916 1.00 92.88 175 TRP A N 1
ATOM 1352 C CA . TRP A 1 175 ? 4.451 2.349 3.713 1.00 92.88 175 TRP A CA 1
ATOM 1353 C C . TRP A 1 175 ? 3.301 1.690 2.966 1.00 92.88 175 TRP A C 1
ATOM 1355 O O . TRP A 1 175 ? 3.288 1.727 1.742 1.00 92.88 175 TRP A O 1
ATOM 1365 N N . ALA A 1 176 ? 2.314 1.133 3.667 1.00 90.81 176 ALA A N 1
ATOM 1366 C CA . ALA A 1 176 ? 1.134 0.566 3.029 1.00 90.81 176 ALA A CA 1
ATOM 1367 C C . ALA A 1 176 ? 0.334 1.641 2.273 1.00 90.81 176 ALA A C 1
ATOM 1369 O O . ALA A 1 176 ? -0.017 1.440 1.110 1.00 90.81 176 ALA A O 1
ATOM 1370 N N . ILE A 1 177 ? 0.099 2.807 2.888 1.00 92.12 177 ILE A N 1
ATOM 1371 C CA . ILE A 1 177 ? -0.615 3.928 2.258 1.00 92.12 177 ILE A CA 1
ATOM 1372 C C . ILE A 1 177 ? 0.147 4.429 1.027 1.00 92.12 177 ILE A C 1
ATOM 1374 O O . ILE A 1 177 ? -0.423 4.504 -0.063 1.00 92.12 177 ILE A O 1
ATOM 1378 N N . VAL A 1 178 ? 1.435 4.751 1.180 1.00 92.81 178 VAL A N 1
ATOM 1379 C CA . VAL A 1 178 ? 2.239 5.300 0.078 1.00 92.81 178 VAL A CA 1
ATOM 1380 C C . VAL A 1 178 ? 2.481 4.242 -1.003 1.00 92.81 178 VAL A C 1
ATOM 1382 O O . VAL A 1 178 ? 2.407 4.552 -2.187 1.00 92.81 178 VAL A O 1
ATOM 1385 N N . GLY A 1 179 ? 2.650 2.971 -0.636 1.00 88.44 179 GLY A N 1
ATOM 1386 C CA . GLY A 1 179 ? 2.758 1.857 -1.579 1.00 88.44 179 GLY A CA 1
ATOM 1387 C C . GLY A 1 179 ? 1.504 1.661 -2.434 1.00 88.44 179 GLY A C 1
ATOM 1388 O O . GLY A 1 179 ? 1.617 1.318 -3.605 1.00 88.44 179 GLY A O 1
ATOM 1389 N N . HIS A 1 180 ? 0.307 1.958 -1.923 1.00 87.25 180 HIS A N 1
ATOM 1390 C CA . HIS A 1 180 ? -0.895 2.014 -2.765 1.00 87.25 180 HIS A CA 1
ATOM 1391 C C . HIS A 1 180 ? -0.966 3.314 -3.582 1.00 87.25 180 HIS A C 1
ATOM 1393 O O . HIS A 1 180 ? -1.432 3.291 -4.721 1.00 87.25 180 HIS A O 1
ATOM 1399 N N . GLY A 1 181 ? -0.485 4.432 -3.030 1.00 87.31 181 GLY A N 1
ATOM 1400 C CA . GLY A 1 181 ? -0.420 5.734 -3.703 1.00 87.31 181 GLY A CA 1
ATOM 1401 C C . GLY A 1 181 ? 0.603 5.810 -4.841 1.00 87.31 181 GLY A C 1
ATOM 1402 O O . GLY A 1 181 ? 0.418 6.589 -5.777 1.00 87.31 181 GLY A O 1
ATOM 1403 N N . CYS A 1 182 ? 1.632 4.957 -4.831 1.00 85.62 182 CYS A N 1
ATOM 1404 C CA . CYS A 1 182 ? 2.709 5.000 -5.820 1.00 85.62 182 CYS A CA 1
ATOM 1405 C C . CYS A 1 182 ? 2.271 4.615 -7.243 1.00 85.62 182 CYS A C 1
ATOM 1407 O O . CYS A 1 182 ? 2.999 4.865 -8.202 1.00 85.62 182 CYS A O 1
ATOM 1409 N N . VAL A 1 183 ? 1.042 4.110 -7.408 1.00 83.94 183 VAL A N 1
ATOM 1410 C CA . VAL A 1 183 ? 0.383 3.984 -8.716 1.00 83.94 183 VAL A CA 1
ATOM 1411 C C . VAL A 1 183 ? 0.396 5.301 -9.503 1.00 83.94 183 VAL A C 1
ATOM 1413 O O . VAL A 1 183 ? 0.522 5.281 -10.725 1.00 83.94 183 VAL A O 1
ATOM 1416 N N . GLY A 1 184 ? 0.316 6.449 -8.819 1.00 82.12 184 GLY A N 1
ATOM 1417 C CA . GLY A 1 184 ? 0.405 7.758 -9.463 1.00 82.12 184 GLY A CA 1
ATOM 1418 C C . GLY A 1 184 ? 1.739 7.958 -10.185 1.00 82.12 184 GLY A C 1
ATOM 1419 O O . GLY A 1 184 ? 1.753 8.440 -11.315 1.00 82.12 184 GLY A O 1
ATOM 1420 N N . TRP A 1 185 ? 2.845 7.509 -9.583 1.00 78.25 185 TRP A N 1
ATOM 1421 C CA . TRP A 1 185 ? 4.173 7.552 -10.200 1.00 78.25 185 TRP A CA 1
ATOM 1422 C C . TRP A 1 185 ? 4.252 6.659 -11.436 1.00 78.25 185 TRP A C 1
ATOM 1424 O O . TRP A 1 185 ? 4.772 7.087 -12.461 1.00 78.25 185 TRP A O 1
ATOM 1434 N N . ALA A 1 186 ? 3.689 5.449 -11.362 1.00 72.44 186 ALA A N 1
ATOM 1435 C CA . ALA A 1 186 ? 3.666 4.523 -12.491 1.00 72.44 186 ALA A CA 1
ATOM 1436 C C . ALA A 1 186 ? 2.861 5.071 -13.683 1.00 72.44 186 ALA A C 1
ATOM 1438 O O . ALA A 1 186 ? 3.259 4.863 -14.822 1.00 72.44 186 ALA A O 1
ATOM 1439 N N . ILE A 1 187 ? 1.763 5.791 -13.429 1.00 77.50 187 ILE A N 1
ATOM 1440 C CA . ILE A 1 187 ? 0.961 6.427 -14.485 1.00 77.50 187 ILE A CA 1
ATOM 1441 C C . ILE A 1 187 ? 1.669 7.637 -15.082 1.00 77.50 187 ILE A C 1
ATOM 1443 O O . ILE A 1 187 ? 1.615 7.817 -16.288 1.00 77.50 187 ILE A O 1
ATOM 1447 N N . MET A 1 188 ? 2.318 8.472 -14.267 1.00 75.31 188 MET A N 1
ATOM 1448 C CA . MET A 1 188 ? 3.045 9.639 -14.784 1.00 75.31 188 MET A CA 1
ATOM 1449 C C . MET A 1 188 ? 4.299 9.257 -15.579 1.00 75.31 188 MET A C 1
ATOM 1451 O O . MET A 1 188 ? 4.755 10.049 -16.399 1.00 75.31 188 MET A O 1
ATOM 1455 N N . ALA A 1 189 ? 4.877 8.085 -15.309 1.00 67.69 189 ALA A N 1
ATOM 1456 C CA . ALA A 1 189 ? 6.062 7.587 -16.001 1.00 67.69 189 ALA A CA 1
ATOM 1457 C C . ALA A 1 189 ? 5.759 6.853 -17.323 1.00 67.69 189 ALA A C 1
ATOM 1459 O O . ALA A 1 189 ? 6.693 6.619 -18.088 1.00 67.69 189 ALA A O 1
ATOM 1460 N N . ALA A 1 190 ? 4.501 6.464 -17.563 1.00 64.44 190 ALA A N 1
ATOM 1461 C CA . ALA A 1 190 ? 4.047 5.746 -18.757 1.00 64.44 190 ALA A CA 1
ATOM 1462 C C . ALA A 1 190 ? 3.458 6.703 -19.802 1.00 64.44 190 ALA A C 1
ATOM 1464 O O . ALA A 1 190 ? 3.716 6.471 -21.003 1.00 64.44 190 ALA A O 1
#

Secondary structure (DSSP, 8-state):
--------------------TT-TTS-B-TTT--B-TTS-TTSB-TTT--BGGGGSS-----HHHHS-SHHHHHHHHHHHHH-HHHHHHH----TTHHHHHHHHHHHHHHHHHHHHHHGGGGG-HHHHHHIIIIIHHHHHHHHHHHHHHHHHHHHHHHHHHHHHHT----HHHHHHHHHHHTHHHHHHH-

Solvent-accessible surface area (backbone atoms only — not comparable to full-atom values): 10938 Å² total; per-residue (Å²): 143,83,88,80,79,82,82,80,71,75,70,79,75,73,73,77,71,77,76,52,93,76,47,89,81,58,48,37,34,81,87,78,63,47,79,49,67,94,52,62,53,89,37,58,36,91,89,76,62,49,51,33,57,81,42,46,87,86,47,81,31,39,56,29,77,68,48,77,46,72,72,26,41,55,49,39,45,52,40,37,74,77,37,46,67,66,39,62,73,29,44,60,88,49,78,68,58,17,58,54,46,31,51,54,44,46,53,54,20,45,54,48,28,45,54,61,69,48,59,81,37,71,83,42,71,73,62,32,52,52,45,50,53,52,48,35,53,53,47,41,53,50,51,43,52,52,54,50,50,53,49,51,50,50,26,51,50,52,37,51,54,24,57,77,70,73,44,94,52,55,72,42,53,26,34,36,53,43,23,58,53,46,49,58,57,28,59,76,54,95

Foldseek 3Di:
DDDDDDPPVPDPPPPCPVPDLLPLPQQADPPPRHGCPPPDQQAADPPPRHRNVLSDLPACAQQCVNPNDPVSLVVLLVCCVVPVPVNLSRHHQDQPVLVVLLLVLLLLLLVVLLVVVLVVVPVPVVVSVCCCVVVVPVVSVVSSVVLVVVLVVQLVVVVVVCVVVVHPDDSRNSSNSSSSVSSVVSVVSD

Sequence (190 aa):
MRTGKGMDAGAPTHTEASFDPRDPYTLLCERCGYVIEELDREGVCPECGKLIAESTPNRPGTRWQQNPGVRSLLRTWWMTLRHPTRTLDTMILHDEQGMDLASASIFVGVGLAIVLCALPLVVEPEAFFMVLLVGGVIGTSLAWLVLFTLTAIEAMGLRFIARKRGFRIDHHVSWAIVGHGCVGWAIMAA

pLDDT: mean 84.09, std 11.48, range [45.28, 97.44]

Mean predicted aligned error: 7.94 Å

Radius of gyration: 24.51 Å; Cα contacts (8 Å, |Δi|>4): 193; chains: 1; bounding box: 68×32×89 Å